Protein AF-A0A4R8Z5G5-F1 (afdb_monomer)

Solvent-accessible surface area (backbone atoms only — not comparable to full-atom values): 20862 Å² total; per-residue (Å²): 84,72,39,89,91,76,68,47,79,43,84,76,77,57,64,68,54,64,67,30,48,62,20,54,51,32,43,47,55,38,50,51,50,28,50,45,27,74,76,64,21,52,44,73,40,81,39,85,64,54,101,89,45,77,63,42,80,41,58,59,86,64,53,70,70,57,54,53,71,74,38,54,67,61,54,49,24,51,55,43,25,51,53,50,49,52,53,45,24,74,76,67,78,42,82,73,51,72,72,51,48,53,51,42,39,54,49,19,54,58,72,65,55,74,84,91,76,91,74,54,72,66,60,52,52,51,55,47,52,54,54,47,20,70,72,67,76,44,69,67,73,71,63,74,73,65,57,55,86,73,78,66,38,51,50,88,73,58,52,68,70,57,36,46,52,49,2,44,50,35,40,50,62,49,52,66,76,31,84,58,49,38,51,42,58,38,42,24,43,36,27,56,72,49,49,88,60,36,39,76,42,70,65,30,46,52,50,45,38,48,52,23,31,53,30,16,53,70,69,35,39,73,71,53,78,78,83,90,68,86,60,56,76,94,43,34,44,96,88,67,47,45,68,88,53,68,82,70,65,56,38,30,34,46,69,67,56,52,53,52,50,51,54,51,53,56,58,69,67,47,86,80,58,84,78,64,54,90,85,37,71,65,37,53,28,49,53,20,48,50,46,31,50,50,50,22,59,79,66,68,52,83,62,82,52,81,77,56,71,85,60,85,46,73,70,47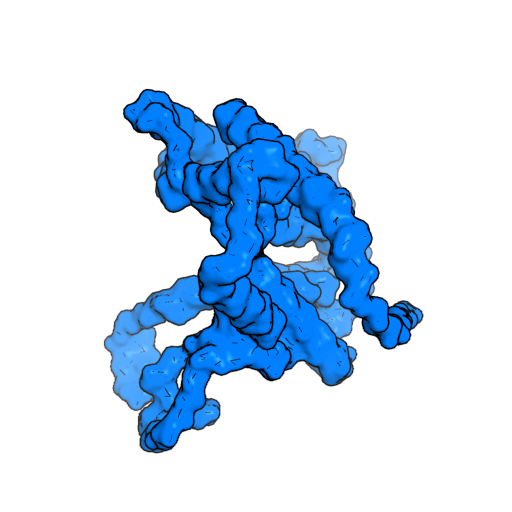,40,52,54,47,50,53,29,48,52,23,46,52,49,28,49,50,52,50,58,69,48,53,70,81,65,76,81,78,91,80,89,81,85,83,82,87,86,76,83,81,133

pLDDT: mean 85.13, std 15.67, range [28.42, 98.69]

Foldseek 3Di:
DQDPLPRDDDDDDCVVVVQQVLLVVLLVLLQVLQVCCVVQQWDWDWADPADPDDTDIDTPPCDVLLVVLVCVLVVQLVVQLVVLQVVCCVVPVDGDAPVVSVVSSVVSNVVSDDDDDDDDPVVVVVVSQVSNCVRVVHGPVVSSPNGDDDDADFLVNDDLVNLLVLLLVLLVVLQQWDQKDWLSSSSSSLSSVCSVHHYPHSVRSVNSSVSSSVSNVVQWAWPDDDDPDQDPPSQADPVRDGVVDPPRPIMTGHPVSVVVVVVVVVVVPCPVPPDDDVPDLVNLLVVLVVLLVVQCVSRVPPHPDSNHGDDDDPVNNVSSVSNVVSVVSNVVSVVVCVVVVPDDDDDDDDDDDDDDD

Mean predicted aligned error: 11.65 Å

Sequence (357 aa):
MQTVLDGKWRSLDGRPMHEAVVAFSELHESLFADELTRTLGVQWQTRERGRDRHPAWALTGVPEALVAEFSTRARHIDVETDRLIEEYVTSHGRRPTLVTIMKLRAQATLATRPAKQVHSLADLTAAWRERAARVLGHDVSTLAGLTSSPVILREEDLPHEAVDALGLSVMTAVSEKRATWRHWNLTAEAARQTMPYRFASASDREAVVGLIVDAAERASLRLTPPELAVSPLEFQREDGTSVFRPRHSIVFTSSELLAAEARLLERAALLTAPRVALGSAAATWHQNGCAVAAYRDRYAIIGAKPLGVVPESTAQKLDASRAHAALAEAQRLADGHAFDARGLTVIAGLPPAGIRI

Secondary structure (DSSP, 8-state):
-B-TTT--B----HHHHHHHHHHHHHHHHHHHHHHHHHHH-B-EEEE---TTSPPEEEETT--HHHHHHH-HHHHHHHHHHHHHHHHHHHHHSSPPPHHHHHHHHHHHHHHT-PPP----HHHHHHHHHHHHHHHHSS-GGGGGG-B--PPEE-GGGS-HHHHHHHHHHHHHHHHHH-SSB-HHHHHHHHHHHTTTSEESSHHHHHHHHHHHHHHHHHTSEE-SPPP-SPPPGGGB-TTS-BTTSPTT---EE-HHHHHHHHHHHHHHH-TTSPPPPTTSHHHHHHHHHHHHHHHHHHTT--SSSTT-SPP-SHHHHHHHHHHHHHHHHHHHHHHHHTTTT------------PPP-

Structure (mmCIF, N/CA/C/O backbone):
data_AF-A0A4R8Z5G5-F1
#
_entry.id   AF-A0A4R8Z5G5-F1
#
loop_
_atom_site.group_PDB
_atom_site.id
_atom_site.type_symbol
_atom_site.label_atom_id
_atom_site.label_alt_id
_atom_site.label_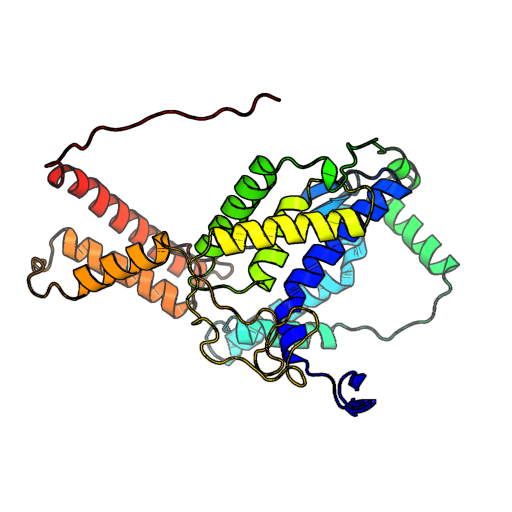comp_id
_atom_site.label_asym_id
_atom_site.label_entity_id
_atom_site.label_seq_id
_atom_site.pdbx_PDB_ins_code
_atom_site.Cartn_x
_atom_site.Cartn_y
_atom_site.Cartn_z
_atom_site.occupancy
_atom_site.B_iso_or_equiv
_atom_site.auth_seq_id
_atom_site.auth_comp_id
_atom_site.auth_asym_id
_atom_site.auth_atom_id
_atom_site.pdbx_PDB_model_num
ATOM 1 N N . MET A 1 1 ? -16.927 -20.235 -7.830 1.00 83.75 1 MET A N 1
ATOM 2 C CA . MET A 1 1 ? -16.192 -20.928 -6.750 1.00 83.75 1 MET A CA 1
ATOM 3 C C . MET A 1 1 ? -17.121 -21.946 -6.108 1.00 83.75 1 MET A C 1
ATOM 5 O O . MET A 1 1 ? -18.314 -21.660 -6.017 1.00 83.75 1 MET A O 1
ATOM 9 N N . GLN A 1 2 ? -16.612 -23.112 -5.711 1.00 89.94 2 GLN A N 1
ATOM 10 C CA . GLN A 1 2 ? -17.381 -24.107 -4.957 1.00 89.94 2 GLN A CA 1
ATOM 11 C C . GLN A 1 2 ? -17.385 -23.729 -3.467 1.00 89.94 2 GLN A C 1
ATOM 13 O O . GLN A 1 2 ? -16.337 -23.393 -2.920 1.00 89.94 2 GLN A O 1
ATOM 18 N N . THR A 1 3 ? -18.548 -23.716 -2.818 1.00 86.44 3 THR A N 1
ATOM 19 C CA . THR A 1 3 ? -18.686 -23.377 -1.392 1.00 86.44 3 THR A CA 1
ATOM 20 C C . THR A 1 3 ? -18.403 -24.586 -0.505 1.00 86.44 3 THR A C 1
ATOM 22 O O . THR A 1 3 ? -18.923 -25.667 -0.754 1.00 86.44 3 THR A O 1
ATOM 25 N N . VAL A 1 4 ? -17.623 -24.396 0.564 1.00 83.88 4 VAL A N 1
ATOM 26 C CA . VAL A 1 4 ? -17.269 -25.471 1.515 1.00 83.88 4 VAL A CA 1
ATOM 27 C C . VAL A 1 4 ? -18.490 -25.959 2.309 1.00 83.88 4 VAL A C 1
ATOM 29 O O . VAL A 1 4 ? -18.607 -27.148 2.567 1.00 83.88 4 VAL A O 1
ATOM 32 N N . LEU A 1 5 ? -19.432 -25.064 2.634 1.00 80.69 5 LEU A N 1
ATOM 33 C CA . LEU A 1 5 ? -20.587 -25.378 3.489 1.00 80.69 5 LEU A CA 1
ATOM 34 C C . LEU A 1 5 ? -21.586 -26.365 2.853 1.00 80.69 5 LEU A C 1
ATOM 36 O O . LEU A 1 5 ? -22.129 -27.219 3.541 1.00 80.69 5 LEU A O 1
ATOM 40 N N . ASP A 1 6 ? -21.865 -26.229 1.554 1.00 86.00 6 ASP A N 1
ATOM 41 C CA . ASP A 1 6 ? -22.897 -27.021 0.860 1.00 86.00 6 ASP A CA 1
ATOM 42 C C . ASP A 1 6 ? -22.450 -27.580 -0.502 1.00 86.00 6 ASP A C 1
ATOM 44 O O . ASP A 1 6 ? -23.267 -28.116 -1.251 1.00 86.00 6 ASP A O 1
ATOM 48 N N . GLY A 1 7 ? -21.171 -27.433 -0.861 1.00 91.38 7 GLY A N 1
ATOM 49 C CA . GLY A 1 7 ? -20.581 -27.982 -2.085 1.00 91.38 7 GLY A CA 1
ATOM 50 C C . GLY A 1 7 ? -21.075 -27.357 -3.394 1.00 91.38 7 GLY A C 1
ATOM 51 O O . GLY A 1 7 ? -20.732 -27.859 -4.468 1.00 91.38 7 GLY A O 1
ATOM 52 N N . LYS A 1 8 ? -21.879 -26.285 -3.350 1.00 93.44 8 LYS A N 1
ATOM 53 C CA . LYS A 1 8 ? -22.504 -25.690 -4.543 1.00 93.44 8 LYS A CA 1
ATOM 54 C C . LYS A 1 8 ? -21.605 -24.662 -5.225 1.00 93.44 8 LYS A C 1
ATOM 56 O O . LYS A 1 8 ? -20.827 -23.945 -4.602 1.00 93.44 8 LYS A O 1
ATOM 61 N N . TRP A 1 9 ? -21.758 -24.533 -6.537 1.00 96.06 9 TRP A N 1
ATOM 62 C CA . TRP A 1 9 ? -21.062 -23.512 -7.316 1.00 96.06 9 TRP A CA 1
ATOM 63 C C . TRP A 1 9 ? -21.809 -22.183 -7.262 1.00 96.06 9 TRP A C 1
ATOM 65 O O . TRP A 1 9 ? -22.997 -22.115 -7.572 1.00 96.06 9 TRP A O 1
ATOM 75 N N . ARG A 1 10 ? -21.105 -21.117 -6.875 1.00 93.62 10 ARG A N 1
ATOM 76 C CA . ARG A 1 10 ? -21.639 -19.749 -6.820 1.00 93.62 10 ARG A CA 1
ATOM 77 C C . ARG A 1 10 ? -20.644 -18.730 -7.371 1.00 93.62 10 ARG A C 1
ATOM 79 O O . ARG A 1 10 ? -19.441 -19.004 -7.483 1.00 93.62 10 ARG A O 1
ATOM 86 N N . SER A 1 11 ? -21.152 -17.543 -7.695 1.00 92.94 11 SER A N 1
ATOM 87 C CA . SER A 1 11 ? -20.328 -16.365 -7.981 1.00 92.94 11 SER A CA 1
ATOM 88 C C . SER A 1 11 ? -19.479 -16.000 -6.762 1.00 92.94 11 SER A C 1
ATOM 90 O O . SER A 1 11 ? -19.930 -16.133 -5.625 1.00 92.94 11 SER A O 1
ATOM 92 N N . LEU A 1 12 ? -18.245 -15.555 -6.999 1.00 90.50 12 LEU A N 1
ATOM 93 C CA . LEU A 1 12 ? -17.358 -15.068 -5.942 1.00 90.50 12 LEU A CA 1
ATOM 94 C C . LEU A 1 12 ? -17.855 -13.705 -5.435 1.00 90.50 12 LEU A C 1
ATOM 96 O O . LEU A 1 12 ? -18.144 -12.825 -6.246 1.00 90.50 12 LEU A O 1
ATOM 100 N N . ASP A 1 13 ? -17.914 -13.512 -4.115 1.00 87.50 13 ASP A N 1
ATOM 101 C CA . ASP A 1 13 ? -18.129 -12.178 -3.543 1.00 87.50 13 ASP A CA 1
ATOM 102 C C . ASP A 1 13 ? -16.848 -11.348 -3.705 1.00 87.50 13 ASP A C 1
ATOM 104 O O . ASP A 1 13 ? -15.832 -11.605 -3.060 1.00 87.50 13 ASP A O 1
ATOM 108 N N . GLY A 1 14 ? -16.888 -10.361 -4.602 1.00 90.31 14 GLY A N 1
ATOM 109 C CA . GLY A 1 14 ? -15.743 -9.503 -4.902 1.00 90.31 14 GLY A CA 1
ATOM 110 C C . GLY A 1 14 ? -15.473 -8.425 -3.851 1.00 90.31 14 GLY A C 1
ATOM 111 O O . GLY A 1 14 ? -14.377 -7.875 -3.828 1.00 90.31 14 GLY A O 1
ATOM 112 N N . ARG A 1 15 ? -16.428 -8.108 -2.965 1.00 90.06 15 ARG A N 1
ATOM 113 C CA . ARG A 1 15 ? -16.264 -7.042 -1.958 1.00 90.06 15 ARG A CA 1
ATOM 114 C C . ARG A 1 15 ? -15.076 -7.276 -1.016 1.00 90.06 15 ARG A C 1
ATOM 116 O O . ARG A 1 15 ? -14.234 -6.382 -0.952 1.00 90.06 15 ARG A O 1
ATOM 123 N N . PRO A 1 16 ? -14.932 -8.440 -0.347 1.00 89.00 16 PRO A N 1
ATOM 124 C CA . PRO A 1 16 ? -13.769 -8.687 0.507 1.00 89.00 16 PRO A CA 1
ATOM 125 C C . PRO A 1 16 ? -12.453 -8.662 -0.281 1.00 89.00 16 PRO A C 1
ATOM 127 O O . PRO A 1 16 ? -11.449 -8.177 0.231 1.00 89.00 16 PRO A O 1
ATOM 130 N N . MET A 1 17 ? -12.463 -9.104 -1.545 1.00 90.75 17 MET A N 1
ATOM 131 C CA . MET A 1 17 ? -11.283 -9.025 -2.410 1.00 90.75 17 MET A CA 1
ATOM 132 C C . MET A 1 17 ? -10.894 -7.573 -2.676 1.00 90.75 17 MET A C 1
ATOM 134 O O . MET A 1 17 ? -9.730 -7.222 -2.523 1.00 90.75 17 MET A O 1
ATOM 138 N N . HIS A 1 18 ? -11.861 -6.718 -3.021 1.00 89.31 18 HIS A N 1
ATOM 139 C CA . HIS A 1 18 ? -11.634 -5.292 -3.255 1.00 89.31 18 HIS A CA 1
ATOM 140 C C . HIS A 1 18 ? -11.124 -4.559 -2.010 1.00 89.31 18 HIS A C 1
ATOM 142 O O . HIS A 1 18 ? -10.234 -3.720 -2.134 1.00 89.31 18 HIS A O 1
ATOM 148 N N . GLU A 1 19 ? -11.641 -4.889 -0.824 1.00 90.62 19 GLU A N 1
ATOM 149 C CA . GLU A 1 19 ? -11.159 -4.324 0.444 1.00 90.62 19 GLU A CA 1
ATOM 150 C C . GLU A 1 19 ? -9.701 -4.724 0.749 1.00 90.62 19 GLU A C 1
ATOM 152 O O . GLU A 1 19 ? -8.961 -3.930 1.330 1.00 90.62 19 GLU A O 1
ATOM 157 N N . ALA A 1 20 ? -9.269 -5.912 0.307 1.00 95.00 20 ALA A N 1
ATOM 158 C CA . ALA A 1 20 ? -7.934 -6.459 0.552 1.00 95.00 20 ALA A CA 1
ATOM 159 C C . ALA A 1 20 ? -6.880 -6.118 -0.521 1.00 95.00 20 ALA A C 1
ATOM 161 O O . ALA A 1 20 ? -5.695 -6.347 -0.286 1.00 95.00 20 ALA A O 1
ATOM 162 N N . VAL A 1 21 ? -7.259 -5.557 -1.682 1.00 96.38 21 VAL A N 1
ATOM 163 C CA . VAL A 1 21 ? -6.344 -5.346 -2.834 1.00 96.38 21 VAL A CA 1
ATOM 164 C C . VAL A 1 21 ? -5.036 -4.660 -2.442 1.00 96.38 21 VAL A C 1
ATO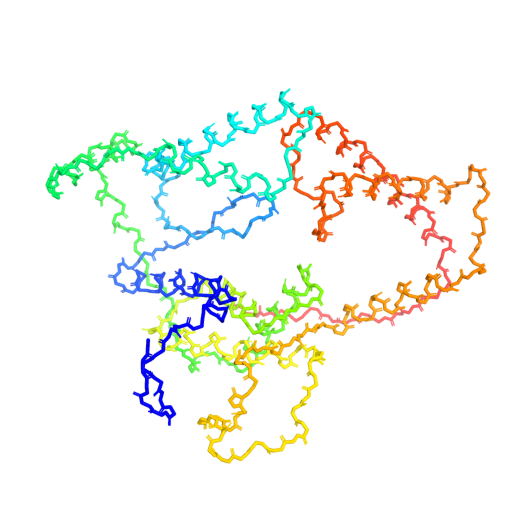M 166 O O . VAL A 1 21 ? -3.970 -5.069 -2.894 1.00 96.38 21 VAL A O 1
ATOM 169 N N . VAL A 1 22 ? -5.099 -3.622 -1.603 1.00 95.31 22 VAL A N 1
ATOM 170 C CA . VAL A 1 22 ? -3.893 -2.892 -1.187 1.00 95.31 22 VAL A CA 1
ATOM 171 C C . VAL A 1 22 ? -3.008 -3.769 -0.303 1.00 95.31 22 VAL A C 1
ATOM 173 O O . VAL A 1 22 ? -1.805 -3.798 -0.517 1.00 95.31 22 VAL A O 1
ATOM 176 N N . ALA A 1 23 ? -3.585 -4.511 0.643 1.00 96.69 23 ALA A N 1
ATOM 177 C CA . ALA A 1 23 ? -2.826 -5.422 1.497 1.00 96.69 23 ALA A CA 1
ATOM 178 C C . ALA A 1 23 ? -2.125 -6.507 0.677 1.00 96.69 23 ALA A C 1
ATOM 180 O O . ALA A 1 23 ? -0.932 -6.725 0.854 1.00 96.69 23 ALA A O 1
ATOM 181 N N . PHE A 1 24 ? -2.834 -7.122 -0.272 1.00 96.69 24 PHE A N 1
ATOM 182 C CA . PHE A 1 24 ? -2.239 -8.118 -1.161 1.00 96.69 24 PHE A CA 1
ATOM 183 C C . PHE A 1 24 ? -1.166 -7.531 -2.071 1.00 96.69 24 PHE A C 1
ATOM 185 O O . PHE A 1 24 ? -0.175 -8.202 -2.322 1.00 96.69 24 PHE A O 1
ATOM 192 N N . SER A 1 25 ? -1.321 -6.289 -2.534 1.00 95.88 25 SER A N 1
ATOM 193 C CA . SER A 1 25 ? -0.277 -5.619 -3.312 1.00 95.88 25 SER A CA 1
ATOM 194 C C . SER A 1 25 ? 0.996 -5.418 -2.489 1.00 95.88 25 SER A C 1
ATOM 196 O O . SER A 1 25 ? 2.076 -5.721 -2.977 1.00 95.88 25 SER A O 1
ATOM 198 N N . GLU A 1 26 ? 0.889 -4.938 -1.249 1.00 96.75 26 GLU A N 1
ATOM 199 C CA . GLU A 1 26 ? 2.062 -4.712 -0.388 1.00 96.75 26 GLU A CA 1
ATOM 200 C C . GLU A 1 26 ? 2.703 -6.029 0.074 1.00 96.75 26 GLU A C 1
ATOM 202 O O . GLU A 1 26 ? 3.928 -6.157 0.121 1.00 96.75 26 GLU A O 1
ATOM 207 N N . LEU A 1 27 ? 1.886 -7.046 0.367 1.00 95.94 27 LEU A N 1
ATOM 208 C CA . LEU A 1 27 ? 2.388 -8.379 0.689 1.00 95.94 27 LEU A CA 1
ATOM 209 C C . LEU A 1 27 ? 3.081 -9.015 -0.525 1.00 95.94 27 LEU A C 1
ATOM 211 O O . LEU A 1 27 ? 4.160 -9.574 -0.382 1.00 95.94 27 LEU A O 1
ATOM 215 N N . HIS A 1 28 ? 2.516 -8.872 -1.726 1.00 96.19 28 HIS A N 1
ATOM 216 C CA . HIS A 1 28 ? 3.151 -9.328 -2.962 1.00 96.19 28 HIS A CA 1
ATOM 217 C C . HIS A 1 28 ? 4.522 -8.675 -3.166 1.00 96.19 28 HIS A C 1
ATOM 219 O O . HIS A 1 28 ? 5.493 -9.386 -3.402 1.00 96.19 28 HIS A O 1
ATOM 225 N N . GLU A 1 29 ? 4.621 -7.345 -3.060 1.00 95.75 29 GLU A N 1
ATOM 226 C CA . GLU A 1 29 ? 5.897 -6.632 -3.225 1.00 95.75 29 GLU A CA 1
ATOM 227 C C . GLU A 1 29 ? 6.951 -7.103 -2.214 1.00 95.75 29 GLU A C 1
ATOM 229 O O . GLU A 1 29 ? 8.108 -7.322 -2.572 1.00 95.75 29 GLU A O 1
ATOM 234 N N . SER A 1 30 ? 6.550 -7.315 -0.959 1.00 96.12 30 SER A N 1
ATOM 235 C CA . SER A 1 30 ? 7.467 -7.753 0.095 1.00 96.12 30 SER A CA 1
ATOM 236 C C . SER A 1 30 ? 7.891 -9.221 -0.020 1.00 96.12 30 SER A C 1
ATOM 238 O O . SER A 1 30 ? 9.075 -9.521 0.134 1.00 96.12 30 SER A O 1
ATOM 240 N N . LEU A 1 31 ? 6.981 -10.122 -0.399 1.00 96.75 31 LEU A N 1
ATOM 241 C CA . LEU A 1 31 ? 7.309 -11.512 -0.736 1.00 96.75 31 LEU A CA 1
ATOM 242 C C . LEU A 1 31 ? 8.215 -11.602 -1.970 1.00 96.75 31 LEU A C 1
ATOM 244 O O . LEU A 1 31 ? 9.167 -12.379 -1.997 1.00 96.75 31 LEU A O 1
ATOM 248 N N . PHE A 1 32 ? 7.945 -10.786 -2.989 1.00 96.25 32 PHE A N 1
ATOM 249 C CA . PHE A 1 32 ? 8.773 -10.720 -4.188 1.00 96.25 32 PHE A CA 1
ATOM 250 C C . PHE A 1 32 ? 10.186 -10.225 -3.863 1.00 96.25 32 PHE A C 1
ATOM 252 O O . PHE A 1 32 ? 11.167 -10.752 -4.393 1.00 96.25 32 PHE A O 1
ATOM 259 N N . ALA A 1 33 ? 10.306 -9.253 -2.956 1.00 95.19 33 ALA A N 1
ATOM 260 C CA . ALA A 1 33 ? 11.599 -8.768 -2.503 1.00 95.19 33 ALA A CA 1
ATOM 261 C C . ALA A 1 33 ? 12.399 -9.817 -1.725 1.00 95.19 33 ALA A C 1
ATOM 263 O O . ALA A 1 33 ? 13.603 -9.938 -1.961 1.00 95.19 33 ALA A O 1
ATOM 264 N N . ASP A 1 34 ? 11.748 -10.596 -0.859 1.00 95.69 34 ASP A N 1
ATOM 265 C CA . ASP A 1 34 ? 12.383 -11.724 -0.170 1.00 95.69 34 ASP A CA 1
ATOM 266 C C . ASP A 1 34 ? 12.903 -12.761 -1.158 1.00 95.69 34 ASP A C 1
ATOM 268 O O . ASP A 1 34 ? 14.070 -13.148 -1.096 1.00 95.69 34 ASP A O 1
ATOM 272 N N . GLU A 1 35 ? 12.059 -13.164 -2.108 1.00 94.69 35 GLU A N 1
ATOM 273 C CA . GLU A 1 35 ? 12.393 -14.187 -3.093 1.00 94.69 35 GLU A CA 1
ATOM 274 C C . GLU A 1 35 ? 13.568 -13.766 -3.977 1.00 94.69 35 GLU A C 1
ATOM 276 O O . GLU A 1 35 ? 14.534 -14.515 -4.138 1.00 94.69 35 GLU A O 1
ATOM 281 N N . LEU A 1 36 ? 13.527 -12.546 -4.521 1.00 93.25 36 LEU A N 1
ATOM 282 C CA . LEU A 1 36 ? 14.620 -12.029 -5.340 1.00 93.25 36 LEU A CA 1
ATOM 283 C C . LEU A 1 36 ? 15.914 -11.903 -4.543 1.00 93.25 36 LEU A C 1
ATOM 285 O O . LEU A 1 36 ? 16.984 -12.229 -5.054 1.00 93.25 36 LEU A O 1
ATOM 289 N N . THR A 1 37 ? 15.842 -11.442 -3.298 1.00 92.81 37 THR A N 1
ATOM 290 C CA . THR A 1 37 ? 17.024 -11.338 -2.448 1.00 92.81 37 THR A CA 1
ATOM 291 C C . THR A 1 37 ? 17.592 -12.718 -2.107 1.00 92.81 37 THR A C 1
ATOM 293 O O . THR A 1 37 ? 18.802 -12.900 -2.204 1.00 92.81 37 THR A O 1
ATOM 296 N N . ARG A 1 38 ? 16.757 -13.713 -1.787 1.00 91.00 38 ARG A N 1
ATOM 297 C CA . ARG A 1 38 ? 17.203 -15.082 -1.483 1.00 91.00 38 ARG A CA 1
ATOM 298 C C . ARG A 1 38 ? 17.813 -15.778 -2.700 1.00 91.00 38 ARG A C 1
ATOM 300 O O . ARG A 1 38 ? 18.801 -16.494 -2.564 1.00 91.00 38 ARG A O 1
ATOM 307 N N . THR A 1 39 ? 17.222 -15.585 -3.876 1.00 90.62 39 THR A N 1
ATOM 308 C CA . THR A 1 39 ? 17.618 -16.295 -5.099 1.00 90.62 39 THR A CA 1
ATOM 309 C C . THR A 1 39 ? 18.764 -15.600 -5.840 1.00 90.62 39 THR A C 1
ATOM 311 O O . THR A 1 39 ? 19.605 -16.279 -6.425 1.00 90.62 39 THR A O 1
ATOM 314 N N . LEU A 1 40 ? 18.825 -14.264 -5.817 1.00 88.62 40 LEU A N 1
ATOM 315 C CA . LEU A 1 40 ? 19.775 -13.475 -6.615 1.00 88.62 40 LEU A CA 1
ATOM 316 C C . LEU A 1 40 ? 20.705 -12.577 -5.781 1.00 88.62 40 LEU A C 1
ATOM 318 O O . LEU A 1 40 ? 21.564 -11.912 -6.352 1.00 88.62 40 LEU A O 1
ATOM 322 N N . GLY A 1 41 ? 20.540 -12.506 -4.456 1.00 89.19 41 GLY A N 1
ATOM 323 C CA . GLY A 1 41 ? 21.374 -11.670 -3.583 1.00 89.19 41 GLY A CA 1
ATOM 324 C C . GLY A 1 41 ? 21.175 -10.163 -3.773 1.00 89.19 41 GLY A C 1
ATOM 325 O O . GLY A 1 41 ? 22.030 -9.379 -3.359 1.00 89.19 41 GLY A O 1
ATOM 326 N N . VAL A 1 42 ? 20.084 -9.742 -4.426 1.00 90.31 42 VAL A N 1
ATOM 327 C CA . VAL A 1 42 ? 19.867 -8.331 -4.773 1.00 90.31 42 VAL A CA 1
ATOM 328 C C . VAL A 1 42 ? 19.590 -7.464 -3.550 1.00 90.31 42 VAL A C 1
ATOM 330 O O . VAL A 1 42 ? 18.923 -7.873 -2.592 1.00 90.31 42 VAL A O 1
ATOM 333 N N . GLN A 1 43 ? 20.062 -6.223 -3.634 1.00 90.19 43 GLN A N 1
ATOM 334 C CA . GLN A 1 43 ? 19.822 -5.183 -2.645 1.00 90.19 43 GLN A CA 1
ATOM 335 C C . GLN A 1 43 ? 18.705 -4.239 -3.084 1.00 90.19 43 GLN A C 1
ATOM 337 O O . GLN A 1 43 ? 18.417 -4.087 -4.273 1.00 90.19 43 GLN A O 1
ATOM 342 N N . TRP A 1 44 ? 18.102 -3.578 -2.100 1.00 92.31 44 TRP A N 1
ATOM 343 C CA . TRP A 1 44 ? 16.971 -2.689 -2.298 1.00 92.31 44 TRP A CA 1
ATOM 344 C C . TRP A 1 44 ? 17.254 -1.316 -1.703 1.00 92.31 44 TRP A C 1
ATOM 346 O O . TRP A 1 44 ? 17.877 -1.195 -0.651 1.00 92.31 44 TRP A O 1
ATOM 356 N N . GLN A 1 45 ? 16.744 -0.287 -2.364 1.00 91.56 45 GLN A N 1
ATOM 357 C CA . GLN A 1 45 ? 16.797 1.093 -1.914 1.00 91.56 45 GLN A CA 1
ATOM 358 C C . GLN A 1 45 ? 15.413 1.726 -2.006 1.00 91.56 45 GLN A C 1
ATOM 360 O O . GLN A 1 45 ? 14.617 1.423 -2.903 1.00 91.56 45 GLN A O 1
ATOM 365 N N . THR A 1 46 ? 15.160 2.664 -1.106 1.00 92.50 46 THR A N 1
ATOM 366 C CA . THR A 1 46 ? 13.955 3.485 -1.128 1.00 92.50 46 THR A CA 1
ATOM 367 C C . THR A 1 46 ? 14.076 4.578 -2.190 1.00 92.50 46 THR A C 1
ATOM 369 O O . THR A 1 46 ? 15.120 5.218 -2.331 1.00 92.50 46 THR A O 1
ATOM 372 N N . ARG A 1 47 ? 12.999 4.813 -2.942 1.00 89.25 47 ARG A N 1
ATOM 373 C CA . ARG A 1 47 ? 12.853 5.921 -3.890 1.00 89.25 47 ARG A CA 1
ATOM 374 C C . ARG A 1 47 ? 11.643 6.764 -3.528 1.00 89.25 47 ARG A C 1
ATOM 376 O O . ARG A 1 47 ? 10.513 6.275 -3.475 1.00 89.25 47 ARG A O 1
ATOM 383 N N . GLU A 1 48 ? 11.890 8.051 -3.328 1.00 84.56 48 GLU A N 1
ATOM 384 C CA . GLU A 1 48 ? 10.843 9.037 -3.098 1.00 84.56 48 GLU A CA 1
ATOM 385 C C . GLU A 1 48 ? 9.926 9.147 -4.318 1.00 84.56 48 GLU A C 1
ATOM 387 O O . GLU A 1 48 ? 10.379 9.259 -5.457 1.00 84.56 48 GLU A O 1
ATOM 392 N N . ARG A 1 49 ? 8.611 9.138 -4.084 1.00 74.06 49 ARG A N 1
ATOM 393 C CA . ARG A 1 49 ? 7.592 9.260 -5.145 1.00 74.06 49 ARG A CA 1
ATOM 394 C C . ARG A 1 49 ? 6.809 10.567 -5.075 1.00 74.06 49 ARG A C 1
ATOM 396 O O . ARG A 1 49 ? 5.777 10.709 -5.733 1.00 74.06 49 ARG A O 1
ATOM 403 N N . GLY A 1 50 ? 7.299 11.512 -4.279 1.00 69.19 50 GLY A N 1
ATOM 404 C CA . GLY A 1 50 ? 6.642 12.779 -3.998 1.00 69.19 50 GLY A CA 1
ATOM 405 C C . GLY A 1 50 ? 5.838 12.761 -2.699 1.00 69.19 50 GLY A C 1
ATOM 406 O O . GLY A 1 50 ? 5.614 11.729 -2.075 1.00 69.19 50 GLY A O 1
ATOM 407 N N . ARG A 1 51 ? 5.390 13.955 -2.308 1.00 55.25 51 ARG A N 1
ATOM 408 C CA . ARG A 1 51 ? 5.000 14.316 -0.937 1.00 55.25 51 ARG A CA 1
ATOM 409 C C . ARG A 1 51 ? 3.815 13.524 -0.350 1.00 55.25 51 ARG A C 1
ATOM 411 O O . ARG A 1 51 ? 3.6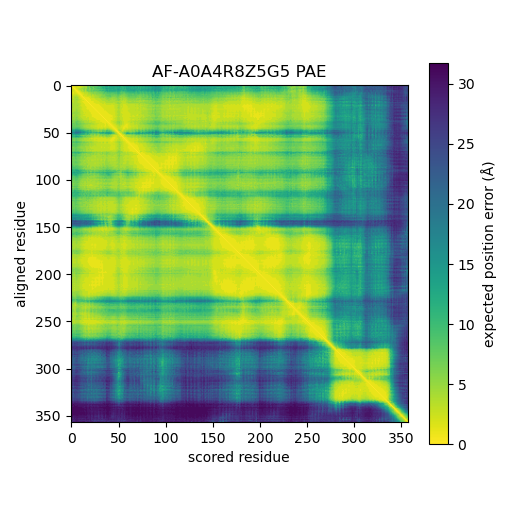43 13.556 0.863 1.00 55.25 51 ARG A O 1
ATOM 418 N N . ASP A 1 52 ? 3.018 12.821 -1.154 1.00 58.62 52 ASP A N 1
ATOM 419 C CA . ASP A 1 52 ? 1.787 12.124 -0.728 1.00 58.62 52 ASP A CA 1
ATOM 420 C C . ASP A 1 52 ? 1.692 10.686 -1.255 1.00 58.62 52 ASP A C 1
ATOM 422 O O . ASP A 1 52 ? 0.609 10.113 -1.383 1.00 58.62 52 ASP A O 1
ATOM 426 N N . ARG A 1 53 ? 2.839 10.096 -1.592 1.00 70.44 53 ARG A N 1
ATOM 427 C CA . ARG A 1 53 ? 2.933 8.695 -1.992 1.00 70.44 53 ARG A CA 1
ATOM 428 C C . ARG A 1 53 ? 3.848 7.974 -1.026 1.00 70.44 53 ARG A C 1
ATOM 430 O O . ARG A 1 53 ? 4.842 8.532 -0.575 1.00 70.44 53 ARG A O 1
ATOM 437 N N . HIS A 1 54 ? 3.511 6.723 -0.740 1.00 77.56 54 HIS A N 1
ATOM 438 C CA . HIS A 1 54 ? 4.458 5.848 -0.072 1.00 77.56 54 HIS A CA 1
ATOM 439 C C . HIS A 1 54 ? 5.721 5.734 -0.939 1.00 77.56 54 HIS A C 1
ATOM 441 O O . HIS A 1 54 ? 5.594 5.631 -2.172 1.00 77.56 54 HIS A O 1
ATOM 447 N N . PRO A 1 55 ? 6.916 5.788 -0.329 1.00 85.06 55 PRO A N 1
ATOM 448 C CA . PRO A 1 55 ? 8.148 5.541 -1.054 1.00 85.06 55 PRO A CA 1
ATOM 449 C C . PRO A 1 55 ? 8.089 4.190 -1.777 1.00 85.06 55 PRO A C 1
ATOM 451 O O . PRO A 1 55 ? 7.508 3.234 -1.265 1.00 85.06 55 PRO A O 1
ATOM 454 N N . ALA A 1 56 ? 8.654 4.117 -2.981 1.00 87.62 56 ALA A N 1
ATOM 455 C CA . ALA A 1 56 ? 8.819 2.841 -3.673 1.00 87.62 56 ALA A CA 1
ATOM 456 C C . ALA A 1 56 ? 10.111 2.166 -3.236 1.00 87.62 56 ALA A C 1
ATOM 458 O O . ALA A 1 56 ? 11.093 2.830 -2.917 1.00 87.62 56 ALA A O 1
ATOM 459 N N . TRP A 1 57 ? 10.122 0.845 -3.329 1.00 92.44 57 TRP A N 1
ATOM 460 C CA . TRP A 1 57 ? 11.331 0.049 -3.230 1.00 92.44 57 TRP A CA 1
ATOM 461 C C . TRP A 1 57 ? 11.805 -0.314 -4.629 1.00 92.44 57 TRP A C 1
ATOM 463 O O . TRP A 1 57 ? 11.012 -0.688 -5.490 1.00 92.44 57 TRP A O 1
ATOM 473 N N . ALA A 1 58 ? 13.100 -0.162 -4.871 1.00 92.62 58 ALA A N 1
ATOM 474 C CA . ALA A 1 58 ? 13.716 -0.479 -6.148 1.00 92.62 58 ALA A CA 1
ATOM 475 C C . ALA A 1 58 ? 15.053 -1.177 -5.928 1.00 92.62 58 ALA A C 1
ATOM 477 O O . ALA A 1 58 ? 15.698 -0.979 -4.899 1.00 92.62 58 ALA A O 1
ATOM 478 N N . LEU A 1 59 ? 15.488 -1.949 -6.920 1.00 92.00 59 LEU A N 1
ATOM 479 C CA . LEU A 1 59 ? 16.792 -2.595 -6.881 1.00 92.00 59 LEU A CA 1
ATOM 480 C C . LEU A 1 59 ? 17.912 -1.551 -6.836 1.00 92.00 59 LEU A C 1
ATOM 482 O O . LEU A 1 59 ? 17.931 -0.590 -7.620 1.00 92.00 59 LEU A O 1
ATOM 486 N N . THR A 1 60 ? 18.854 -1.758 -5.923 1.00 89.50 60 THR A N 1
ATOM 487 C CA . THR A 1 60 ? 20.099 -0.995 -5.872 1.00 89.50 60 THR A CA 1
ATOM 488 C C . THR A 1 60 ? 20.899 -1.264 -7.144 1.00 89.50 60 THR A C 1
ATOM 490 O O . THR A 1 60 ? 20.963 -2.391 -7.629 1.00 89.50 60 THR A O 1
ATOM 493 N N . GLY A 1 61 ? 21.490 -0.215 -7.717 1.00 87.00 61 GLY A N 1
ATOM 494 C CA . GLY A 1 61 ? 22.301 -0.318 -8.933 1.00 87.00 61 GLY A CA 1
ATOM 495 C C . GLY A 1 61 ? 21.537 -0.229 -10.252 1.00 87.00 61 GLY A C 1
ATOM 496 O O . GLY A 1 61 ? 22.171 -0.031 -11.279 1.00 87.00 61 GLY A O 1
ATOM 497 N N . VAL A 1 62 ? 20.201 -0.290 -10.254 1.00 90.88 62 VAL A N 1
ATOM 498 C CA . VAL A 1 62 ? 19.388 -0.046 -11.461 1.00 90.88 62 VAL A CA 1
ATOM 499 C C . VAL A 1 62 ? 19.108 1.458 -11.587 1.00 90.88 62 VAL A C 1
ATOM 501 O O . VAL A 1 62 ? 18.285 1.967 -10.828 1.00 90.88 62 VAL A O 1
ATOM 504 N N . PRO A 1 63 ? 19.724 2.218 -12.511 1.00 90.25 63 PRO A N 1
ATOM 505 C CA . PRO A 1 63 ? 19.564 3.674 -12.542 1.00 90.25 63 PRO A CA 1
ATOM 506 C C . PRO A 1 63 ? 18.148 4.109 -12.948 1.00 90.25 63 PRO A C 1
ATOM 508 O O . PRO A 1 63 ? 17.482 3.433 -13.731 1.00 90.25 63 PRO A O 1
ATOM 511 N N . GLU A 1 64 ? 17.696 5.278 -12.483 1.00 89.38 64 GLU A N 1
ATOM 512 C CA . GLU A 1 64 ? 16.371 5.823 -12.840 1.00 89.38 64 GLU A CA 1
ATOM 513 C C . GLU A 1 64 ? 16.227 6.052 -14.355 1.00 89.38 64 GLU A C 1
ATOM 515 O O . GLU A 1 64 ? 15.168 5.804 -14.922 1.00 89.38 64 GLU A O 1
ATOM 520 N N . ALA A 1 65 ? 17.314 6.433 -15.037 1.00 91.94 65 ALA A N 1
ATOM 521 C CA . ALA A 1 65 ? 17.334 6.567 -16.494 1.00 91.94 65 ALA A CA 1
ATOM 522 C C . ALA A 1 65 ? 16.985 5.250 -17.210 1.00 91.94 65 ALA A C 1
ATOM 524 O O . ALA A 1 65 ? 16.277 5.260 -18.217 1.00 91.94 65 ALA A O 1
ATOM 525 N N . LEU A 1 66 ? 17.425 4.110 -16.663 1.00 93.44 66 LEU A N 1
ATOM 526 C CA . LEU A 1 66 ? 17.094 2.796 -17.208 1.00 93.44 66 LEU A CA 1
ATOM 527 C C . LEU A 1 66 ? 15.615 2.467 -16.973 1.00 93.44 66 LEU A C 1
ATOM 529 O O . LEU A 1 66 ? 14.930 2.023 -17.888 1.00 93.44 66 LEU A O 1
ATOM 533 N N . VAL A 1 67 ? 15.088 2.755 -15.781 1.00 92.06 67 VAL A N 1
ATOM 534 C CA . VAL A 1 67 ? 13.651 2.598 -15.494 1.00 92.06 67 VAL A CA 1
ATOM 535 C C . VAL A 1 67 ? 12.807 3.450 -16.449 1.00 92.06 67 VAL A C 1
ATOM 537 O O . VAL A 1 67 ? 11.821 2.957 -17.001 1.00 92.06 67 VAL A O 1
ATOM 540 N N . ALA A 1 68 ? 13.212 4.696 -16.699 1.00 91.31 68 ALA A N 1
ATOM 541 C CA . ALA A 1 68 ? 12.525 5.605 -17.611 1.00 91.31 68 ALA A CA 1
ATOM 542 C C . ALA A 1 68 ? 12.504 5.084 -19.062 1.00 91.31 68 ALA A C 1
ATOM 544 O O . ALA A 1 68 ? 11.445 5.107 -19.694 1.00 91.31 68 ALA A O 1
ATOM 545 N N . GLU A 1 69 ? 13.622 4.545 -19.566 1.00 94.25 69 GLU A N 1
ATOM 546 C CA . GLU A 1 69 ? 13.714 3.939 -20.908 1.00 94.25 69 GLU A CA 1
ATOM 547 C C . GLU A 1 69 ? 12.723 2.777 -21.092 1.00 94.25 69 GLU A C 1
ATOM 549 O O . GLU A 1 69 ? 12.129 2.614 -22.160 1.00 94.25 69 GLU A O 1
ATOM 554 N N . PHE A 1 70 ? 12.502 1.974 -20.047 1.00 93.94 70 PHE A N 1
ATOM 555 C CA . PHE A 1 70 ? 11.590 0.826 -20.098 1.00 93.94 70 PHE A CA 1
ATOM 556 C C . PHE A 1 70 ? 10.146 1.150 -19.671 1.00 93.94 70 PHE A C 1
ATOM 558 O O . PHE A 1 70 ? 9.261 0.308 -19.824 1.00 93.94 70 PHE A O 1
ATOM 565 N N . SER A 1 71 ? 9.862 2.384 -19.244 1.00 90.88 71 SER A N 1
ATOM 566 C CA . SER A 1 71 ? 8.536 2.837 -18.785 1.00 90.88 71 SER A CA 1
ATOM 567 C C . SER A 1 71 ? 7.762 3.650 -19.837 1.00 90.88 71 SER A C 1
ATOM 569 O O . SER A 1 71 ? 6.960 4.528 -19.509 1.00 90.88 71 SER A O 1
ATOM 571 N N . THR A 1 72 ? 7.961 3.355 -21.126 1.00 88.94 72 THR A N 1
ATOM 572 C CA . THR A 1 72 ? 7.411 4.137 -22.256 1.00 88.94 72 THR A CA 1
ATOM 573 C C . THR A 1 72 ? 5.892 4.288 -22.223 1.00 88.94 72 THR A C 1
ATOM 575 O O . THR A 1 72 ? 5.369 5.381 -22.443 1.00 88.94 72 THR A O 1
ATOM 578 N N . ARG A 1 73 ? 5.164 3.212 -21.902 1.00 90.94 73 ARG A N 1
ATOM 579 C CA . ARG A 1 73 ? 3.699 3.246 -21.835 1.00 90.94 73 ARG A CA 1
ATOM 580 C C . ARG A 1 73 ? 3.192 4.134 -20.703 1.00 90.94 73 ARG A C 1
ATOM 582 O O . ARG A 1 73 ? 2.223 4.854 -20.913 1.00 90.94 73 ARG A O 1
ATOM 589 N N . ALA A 1 74 ? 3.825 4.091 -19.531 1.00 87.44 74 ALA A N 1
ATOM 590 C CA . ALA A 1 74 ? 3.435 4.943 -18.409 1.00 87.44 74 ALA A CA 1
ATOM 591 C C . ALA A 1 74 ? 3.543 6.423 -18.802 1.00 87.44 74 ALA A C 1
ATOM 593 O O . ALA A 1 74 ? 2.577 7.162 -18.645 1.00 87.44 74 ALA A O 1
ATOM 594 N N . ARG A 1 75 ? 4.649 6.803 -19.460 1.00 87.31 75 ARG A N 1
ATOM 595 C CA . ARG A 1 75 ? 4.841 8.155 -20.001 1.00 87.31 75 ARG A CA 1
ATOM 596 C C . ARG A 1 75 ? 3.759 8.549 -21.010 1.00 87.31 75 ARG A C 1
ATOM 598 O O . ARG A 1 75 ? 3.253 9.661 -20.943 1.00 87.31 75 ARG A O 1
ATOM 605 N N . HIS A 1 76 ? 3.386 7.663 -21.937 1.00 88.94 76 HIS A N 1
ATOM 606 C CA . HIS A 1 76 ? 2.305 7.954 -22.891 1.00 88.94 76 HIS A CA 1
ATOM 607 C C . HIS A 1 76 ? 0.951 8.140 -22.198 1.00 88.94 76 HIS A C 1
ATOM 609 O O . HIS A 1 76 ? 0.194 9.028 -22.575 1.00 88.94 76 HIS A O 1
ATOM 615 N N . ILE A 1 77 ? 0.657 7.329 -21.176 1.00 88.94 77 ILE A N 1
ATOM 616 C CA . ILE A 1 77 ? -0.563 7.469 -20.373 1.00 88.94 77 ILE A CA 1
ATOM 617 C C . ILE A 1 77 ? -0.576 8.810 -19.647 1.00 88.94 77 ILE A C 1
ATOM 619 O O . ILE A 1 77 ? -1.615 9.462 -19.637 1.00 88.94 77 ILE A O 1
ATOM 623 N N . ASP A 1 78 ? 0.543 9.217 -19.047 1.00 85.19 78 ASP A N 1
ATOM 624 C CA . ASP A 1 78 ? 0.638 10.488 -18.329 1.00 85.19 78 ASP A CA 1
ATOM 625 C C . ASP A 1 78 ? 0.411 11.672 -19.283 1.00 85.19 78 ASP A C 1
ATOM 627 O O . ASP A 1 78 ? -0.488 12.470 -19.041 1.00 85.19 78 ASP A O 1
ATOM 631 N N . VAL A 1 79 ? 1.098 11.698 -20.433 1.00 86.94 79 VAL A N 1
ATOM 632 C CA . VAL A 1 79 ? 0.918 12.740 -21.465 1.00 86.94 79 VAL A CA 1
ATOM 633 C C . VAL A 1 79 ? -0.531 12.818 -21.961 1.00 86.94 79 VAL A C 1
ATOM 635 O O . VAL A 1 79 ? -1.095 13.906 -22.061 1.00 86.94 79 VAL A O 1
ATOM 638 N N . GLU A 1 80 ? -1.161 11.678 -22.257 1.00 90.81 80 GLU A N 1
ATOM 639 C CA . GLU A 1 80 ? -2.555 11.669 -22.716 1.00 90.81 80 GLU A CA 1
ATOM 640 C C . GLU A 1 80 ? -3.535 12.047 -21.594 1.00 90.81 80 GLU A C 1
ATOM 642 O O . GLU A 1 80 ? -4.556 12.683 -21.847 1.00 90.81 80 GLU A O 1
ATOM 647 N N . THR A 1 81 ? -3.224 11.707 -20.340 1.00 84.56 81 THR A N 1
ATOM 648 C CA . THR A 1 81 ? -4.024 12.135 -19.184 1.00 84.56 81 THR A CA 1
ATOM 649 C C . THR A 1 81 ? -3.980 13.654 -19.032 1.00 84.56 81 THR A C 1
ATOM 651 O O . THR A 1 81 ? -5.030 14.264 -18.834 1.00 84.56 81 THR A O 1
ATOM 654 N N . ASP A 1 82 ? -2.803 14.267 -19.167 1.00 85.31 82 ASP A N 1
ATOM 655 C CA . ASP A 1 82 ? -2.639 15.720 -19.079 1.00 85.31 82 ASP A CA 1
ATOM 656 C C . ASP A 1 82 ? -3.413 16.431 -20.196 1.00 85.31 82 ASP A C 1
ATOM 658 O O . ASP A 1 82 ? -4.189 17.347 -19.916 1.00 85.31 82 ASP A O 1
ATOM 662 N N . ARG A 1 83 ? -3.329 15.925 -21.435 1.00 91.94 83 ARG A N 1
ATOM 663 C CA . ARG A 1 83 ? -4.119 16.431 -22.570 1.00 91.94 83 ARG A CA 1
ATOM 664 C C . ARG A 1 83 ? -5.627 16.382 -22.291 1.00 91.94 83 ARG A C 1
ATOM 666 O O . ARG A 1 83 ? -6.338 17.355 -22.540 1.00 91.94 83 ARG A O 1
ATOM 673 N N . LEU A 1 84 ? -6.126 15.266 -21.752 1.00 90.56 84 LEU A N 1
ATOM 674 C CA . LEU A 1 84 ? -7.542 15.103 -21.401 1.00 90.56 84 LEU A CA 1
ATOM 675 C C . LEU A 1 84 ? -7.979 16.032 -20.256 1.00 90.56 84 LEU A C 1
ATOM 677 O O . LEU A 1 84 ? -9.122 16.492 -20.230 1.00 90.56 84 LEU A O 1
ATOM 681 N N . ILE A 1 85 ? -7.090 16.320 -19.303 1.00 84.56 85 ILE A N 1
ATOM 682 C CA . ILE A 1 85 ? -7.353 17.286 -18.230 1.00 84.56 85 ILE A CA 1
ATOM 683 C C . ILE A 1 85 ? -7.432 18.706 -18.798 1.00 84.56 85 ILE A C 1
ATOM 685 O O . ILE A 1 85 ? -8.348 19.444 -18.432 1.00 84.56 85 ILE A O 1
ATOM 689 N N . GLU A 1 86 ? -6.519 19.091 -19.689 1.00 85.81 86 GLU A N 1
ATOM 690 C CA . GLU A 1 86 ? -6.541 20.398 -20.359 1.00 85.81 86 GLU A CA 1
ATOM 691 C C . GLU A 1 86 ? -7.822 20.590 -21.181 1.00 85.81 86 GLU A C 1
ATOM 693 O O . GLU A 1 86 ? -8.489 21.620 -21.069 1.00 85.81 86 GLU A O 1
ATOM 698 N N . GLU A 1 87 ? -8.232 19.569 -21.933 1.00 90.88 87 GLU A N 1
ATOM 699 C CA . GLU A 1 87 ? -9.487 19.563 -22.691 1.00 90.88 87 GLU A CA 1
ATOM 700 C C . GLU A 1 87 ? -10.714 19.712 -21.773 1.00 90.88 87 GLU A C 1
ATOM 702 O O . GLU A 1 87 ? -11.632 20.496 -22.050 1.00 90.88 87 GLU A O 1
ATOM 707 N N . TYR A 1 88 ? -10.717 19.020 -20.630 1.00 90.88 88 TYR A N 1
ATOM 708 C CA . TYR A 1 88 ? -11.766 19.161 -19.622 1.00 90.88 88 TYR A CA 1
ATOM 709 C C . TYR A 1 88 ? -11.825 20.589 -19.058 1.00 90.88 88 TYR A C 1
ATOM 711 O O . TYR A 1 88 ? -12.911 21.150 -18.904 1.00 90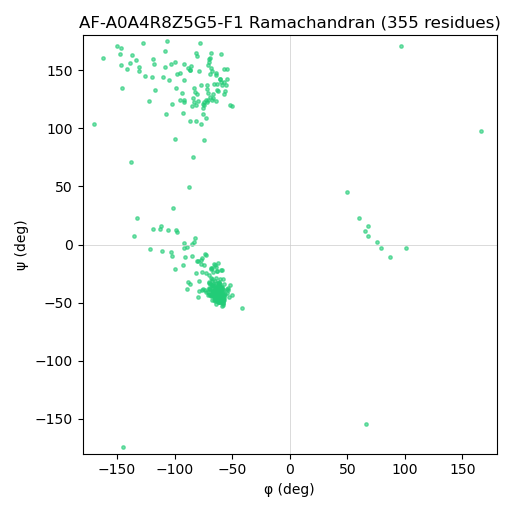.88 88 TYR A O 1
ATOM 719 N N . VAL A 1 89 ? -10.673 21.196 -18.759 1.00 89.38 89 VAL A N 1
ATOM 720 C CA . VAL A 1 89 ? -10.600 22.567 -18.230 1.00 89.38 89 VAL A CA 1
ATOM 721 C C . VAL A 1 89 ? -11.132 23.572 -19.247 1.00 89.38 89 VAL A C 1
ATOM 723 O O . VAL A 1 89 ? -11.949 24.414 -18.875 1.00 89.38 89 VAL A O 1
ATOM 726 N N . THR A 1 90 ? -10.733 23.463 -20.515 1.00 90.00 90 THR A N 1
ATOM 727 C CA . THR A 1 90 ? -11.210 24.346 -21.591 1.00 90.00 90 THR A CA 1
ATOM 728 C C . THR A 1 90 ? -12.724 24.246 -21.784 1.00 90.00 90 THR A C 1
ATOM 730 O O . THR A 1 90 ? -13.392 25.263 -21.947 1.00 90.00 90 THR A O 1
ATOM 733 N N . SER A 1 91 ? -13.285 23.036 -21.721 1.00 91.75 91 SER A N 1
ATOM 734 C CA . SER A 1 91 ? -14.721 22.807 -21.941 1.00 91.75 91 SER A CA 1
ATOM 735 C C . SER A 1 91 ? -15.608 23.148 -20.737 1.00 91.75 91 SER A C 1
ATOM 737 O O . SER A 1 91 ? -16.747 23.568 -20.923 1.00 91.75 91 SER A O 1
ATOM 739 N N . HIS A 1 92 ? -15.115 22.984 -19.504 1.00 88.44 92 HIS A N 1
ATOM 740 C CA . HIS A 1 92 ? -15.925 23.138 -18.284 1.00 88.44 92 HIS A CA 1
ATOM 741 C C . HIS A 1 92 ? -15.555 24.362 -17.433 1.00 88.44 92 HIS A C 1
ATOM 743 O O . HIS A 1 92 ? -16.205 24.613 -16.416 1.00 88.44 92 HIS A O 1
ATOM 749 N N . GLY A 1 93 ? -14.493 25.095 -17.785 1.00 83.00 93 GLY A N 1
ATOM 750 C CA . GLY A 1 93 ? -14.020 26.276 -17.053 1.00 83.00 93 GLY A CA 1
ATOM 751 C C . GLY A 1 93 ? -13.500 25.986 -15.638 1.00 83.00 93 GLY A C 1
ATOM 752 O O . GLY A 1 93 ? -13.309 26.908 -14.846 1.00 83.00 93 GLY A O 1
ATOM 753 N N . ARG A 1 94 ? -13.291 24.711 -15.280 1.00 80.69 94 ARG A N 1
ATOM 754 C CA . ARG A 1 94 ? -12.825 24.282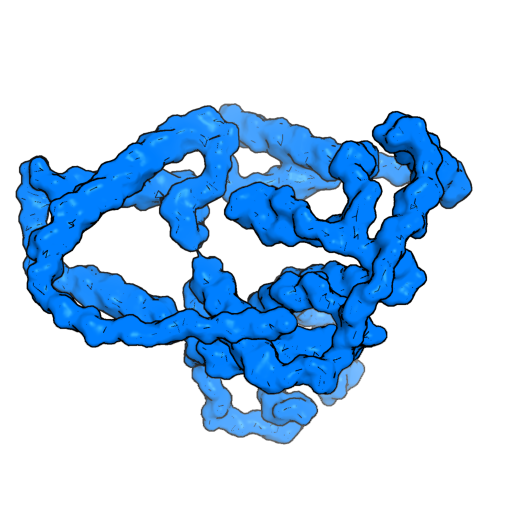 -13.952 1.00 80.69 94 ARG A CA 1
ATOM 755 C C . ARG A 1 94 ? -11.949 23.038 -14.032 1.00 80.69 94 ARG A C 1
ATOM 757 O O . ARG A 1 94 ? -12.115 22.212 -14.926 1.00 80.69 94 ARG A O 1
ATOM 764 N N . ARG A 1 95 ? -11.065 22.860 -13.045 1.00 78.00 95 ARG A N 1
ATOM 765 C CA . ARG A 1 95 ? -10.253 21.640 -12.912 1.00 78.00 95 ARG A CA 1
ATOM 766 C C . ARG A 1 95 ? -11.153 20.427 -12.608 1.00 78.00 95 ARG A C 1
ATOM 768 O O . ARG A 1 95 ? -12.076 20.563 -11.797 1.00 78.00 95 ARG A O 1
ATOM 775 N N . PRO A 1 96 ? -10.914 19.253 -13.223 1.00 79.69 96 PRO A N 1
ATOM 776 C CA . PRO A 1 96 ? -11.634 18.041 -12.860 1.00 79.69 96 PRO A CA 1
ATOM 777 C C . PRO A 1 96 ? -11.328 17.620 -11.415 1.00 79.69 96 PRO A C 1
ATOM 779 O O . PRO A 1 96 ? -10.225 17.828 -10.910 1.00 79.69 96 PRO A O 1
ATOM 782 N N . THR A 1 97 ? -12.316 17.019 -10.747 1.00 82.69 97 THR A N 1
ATOM 783 C CA . THR A 1 97 ? -12.140 16.437 -9.406 1.00 82.69 97 THR A CA 1
ATOM 784 C C . THR A 1 97 ? -11.224 15.213 -9.472 1.00 82.69 97 THR A C 1
ATOM 786 O O . THR A 1 97 ? -11.025 14.646 -10.547 1.00 82.69 97 THR A O 1
ATOM 789 N N . LEU A 1 98 ? -10.709 14.744 -8.330 1.00 77.44 98 LEU A N 1
ATOM 790 C CA . LEU A 1 98 ? -9.848 13.554 -8.285 1.00 77.44 98 LEU A CA 1
ATOM 791 C C . LEU A 1 98 ? -10.510 12.326 -8.936 1.00 77.44 98 LEU A C 1
ATOM 793 O O . LEU A 1 98 ? -9.877 11.616 -9.712 1.00 77.44 98 LEU A O 1
ATOM 797 N N . VAL A 1 99 ? -11.805 12.119 -8.682 1.00 82.81 99 VAL A N 1
ATOM 798 C CA . VAL A 1 99 ? -12.585 11.027 -9.289 1.00 82.81 99 VAL A CA 1
ATOM 799 C C . VAL A 1 99 ? -12.631 11.165 -10.811 1.00 82.81 99 VAL A C 1
ATOM 801 O O . VAL A 1 99 ? -12.468 10.180 -11.530 1.00 82.81 99 VAL A O 1
ATOM 804 N N . THR A 1 100 ? -12.825 12.382 -11.319 1.00 85.25 100 THR A N 1
ATOM 805 C CA . THR A 1 100 ? -12.812 12.634 -12.762 1.00 85.25 100 THR A CA 1
ATOM 806 C C . THR A 1 100 ? -11.417 12.428 -13.347 1.00 85.25 100 THR A C 1
ATOM 808 O O . THR A 1 100 ? -11.301 11.765 -14.370 1.00 85.25 100 THR A O 1
ATOM 811 N N . ILE A 1 101 ? -10.354 12.885 -12.679 1.00 83.81 101 ILE A N 1
ATOM 812 C CA . ILE A 1 101 ? -8.963 12.642 -13.099 1.00 83.81 101 ILE A CA 1
ATOM 813 C C . ILE A 1 101 ? -8.682 11.137 -13.215 1.00 83.81 101 ILE A C 1
ATOM 815 O O . ILE A 1 101 ? -8.104 10.698 -14.207 1.00 83.81 101 ILE A O 1
ATOM 819 N N . MET A 1 102 ? -9.140 10.319 -12.261 1.00 81.94 102 MET A N 1
ATOM 820 C CA . MET A 1 102 ? -8.989 8.858 -12.339 1.00 81.94 102 MET A CA 1
ATOM 821 C C . MET A 1 102 ? -9.708 8.262 -13.558 1.00 81.94 102 MET A C 1
ATOM 823 O O . MET A 1 102 ? -9.164 7.370 -14.210 1.00 81.94 102 MET A O 1
ATOM 827 N N . LYS A 1 103 ? -10.898 8.770 -13.909 1.00 91.50 103 LYS A N 1
ATOM 828 C CA . LYS A 1 103 ? -11.625 8.354 -15.122 1.00 91.50 103 LYS A CA 1
ATOM 829 C C . LYS A 1 103 ? -10.889 8.760 -16.401 1.00 91.50 103 LYS A C 1
ATOM 831 O O . LYS A 1 103 ? -10.751 7.930 -17.296 1.00 91.50 103 LYS A O 1
ATOM 836 N N . LEU A 1 104 ? -10.371 9.988 -16.467 1.00 89.75 104 LEU A N 1
ATOM 837 C CA . LEU A 1 104 ? -9.572 10.463 -17.603 1.00 89.75 104 LEU A CA 1
ATOM 838 C C . LEU A 1 104 ? -8.290 9.632 -17.761 1.00 89.75 104 LEU A C 1
ATOM 840 O O . LEU A 1 104 ? -7.958 9.215 -18.865 1.00 89.75 104 LEU A O 1
ATOM 844 N N . ARG A 1 105 ? -7.625 9.275 -16.656 1.00 90.88 105 ARG A N 1
ATOM 845 C CA . ARG A 1 105 ? -6.462 8.374 -16.681 1.00 90.88 105 ARG A CA 1
ATOM 846 C C . ARG A 1 105 ? -6.820 6.966 -17.168 1.00 90.88 105 ARG A C 1
ATOM 848 O O . ARG A 1 105 ? -6.047 6.351 -17.907 1.00 90.88 105 ARG A O 1
ATOM 855 N N . ALA A 1 106 ? -7.984 6.437 -16.787 1.00 93.81 106 ALA A N 1
ATOM 856 C CA . ALA A 1 106 ? -8.474 5.154 -17.294 1.00 93.81 106 ALA A CA 1
ATOM 857 C C . ALA A 1 106 ? -8.745 5.211 -18.810 1.00 93.81 106 ALA A C 1
ATOM 859 O O . ALA A 1 106 ? -8.351 4.300 -19.539 1.00 93.81 106 ALA A O 1
ATOM 860 N N . GLN A 1 107 ? -9.331 6.309 -19.295 1.00 96.31 107 GLN A N 1
ATOM 861 C CA . GLN A 1 107 ? -9.506 6.570 -20.724 1.00 96.31 107 GLN A CA 1
ATOM 862 C C . GLN A 1 107 ? -8.155 6.633 -21.454 1.00 96.31 107 GLN A C 1
ATOM 864 O O . GLN A 1 107 ? -7.963 5.904 -22.427 1.00 96.31 107 GLN A O 1
ATOM 869 N N . ALA A 1 108 ? -7.190 7.407 -20.947 1.00 93.25 108 ALA A N 1
ATOM 870 C CA . ALA A 1 108 ? -5.834 7.487 -21.496 1.00 93.25 108 ALA A CA 1
ATOM 871 C C . ALA A 1 108 ? -5.145 6.112 -21.554 1.00 93.25 108 ALA A C 1
ATOM 873 O O . ALA A 1 108 ? -4.485 5.768 -22.535 1.00 93.25 108 ALA A O 1
ATOM 874 N N . THR A 1 109 ? -5.342 5.275 -20.531 1.00 93.81 109 THR A N 1
ATOM 875 C CA . THR A 1 109 ? -4.790 3.909 -20.463 1.00 93.81 109 THR A CA 1
ATOM 876 C C . THR A 1 109 ? -5.277 3.012 -21.602 1.00 93.81 109 THR A C 1
ATOM 878 O O . THR A 1 109 ? -4.510 2.173 -22.097 1.00 93.81 109 THR A O 1
ATOM 881 N N . LEU A 1 110 ? -6.538 3.175 -22.010 1.00 95.50 110 LEU A N 1
ATOM 882 C CA . LEU A 1 110 ? -7.131 2.450 -23.132 1.00 95.50 110 LEU A CA 1
ATOM 883 C C . LEU A 1 110 ? -6.716 3.058 -24.475 1.00 95.50 110 LEU A C 1
ATOM 885 O O . LEU A 1 110 ? -6.302 2.313 -25.359 1.00 95.50 110 LEU A O 1
ATOM 889 N N . ALA A 1 111 ? -6.762 4.387 -24.602 1.00 94.56 111 ALA A N 1
ATOM 890 C CA . ALA A 1 111 ? -6.448 5.104 -25.838 1.00 94.56 111 ALA A CA 1
ATOM 891 C C . ALA A 1 111 ? -4.984 4.933 -26.279 1.00 94.56 111 ALA A C 1
ATOM 893 O O . ALA A 1 111 ? -4.699 4.782 -27.462 1.00 94.56 111 ALA A O 1
ATOM 894 N N . THR A 1 112 ? -4.050 4.890 -25.326 1.00 93.69 112 THR A N 1
ATOM 895 C CA . THR A 1 112 ? -2.606 4.748 -25.598 1.00 93.69 112 THR A CA 1
ATOM 896 C C . THR A 1 112 ? -2.159 3.301 -25.812 1.00 93.69 112 THR A C 1
ATOM 898 O O . THR A 1 112 ? -0.963 3.040 -25.956 1.00 93.69 112 THR A O 1
ATOM 901 N N . ARG A 1 113 ? -3.079 2.325 -25.791 1.00 93.06 113 ARG A N 1
ATOM 902 C CA . ARG A 1 113 ? -2.741 0.902 -25.910 1.00 93.06 113 ARG A CA 1
ATOM 903 C C . ARG A 1 113 ? -2.399 0.556 -27.368 1.00 93.06 113 ARG A C 1
ATOM 905 O O . ARG A 1 113 ? -3.311 0.521 -28.191 1.00 93.06 113 ARG A O 1
ATOM 912 N N . PRO A 1 114 ? -1.136 0.220 -27.698 1.00 90.69 114 PRO A N 1
ATOM 913 C CA . PRO A 1 114 ? -0.792 -0.192 -29.053 1.00 90.69 114 PRO A CA 1
ATOM 914 C C . PRO A 1 114 ? -1.375 -1.573 -29.378 1.00 90.69 114 PRO A C 1
ATOM 916 O O . PRO A 1 114 ? -1.629 -2.392 -28.483 1.00 90.69 114 PRO A O 1
ATOM 919 N N . ALA A 1 115 ? -1.537 -1.849 -30.674 1.00 92.38 115 ALA A N 1
ATOM 920 C CA . ALA A 1 115 ? -1.839 -3.189 -31.157 1.00 92.38 115 ALA A CA 1
ATOM 921 C C . ALA A 1 115 ? -0.722 -4.165 -30.750 1.00 92.38 115 ALA A C 1
ATOM 923 O O . ALA A 1 115 ? 0.463 -3.826 -30.783 1.00 92.38 115 ALA A O 1
ATOM 924 N N . LYS A 1 116 ? -1.096 -5.386 -30.352 1.00 91.94 116 LYS A N 1
ATOM 925 C CA . LYS A 1 116 ? -0.119 -6.419 -29.994 1.00 91.94 116 LYS A CA 1
ATOM 926 C C . LYS A 1 116 ? 0.581 -6.909 -31.259 1.00 91.94 116 LYS A C 1
ATOM 928 O O . LYS A 1 116 ? -0.081 -7.383 -32.176 1.00 91.94 116 LYS A O 1
ATOM 933 N N . GLN A 1 117 ? 1.904 -6.829 -31.270 1.00 92.69 117 GLN A N 1
ATOM 934 C CA . GLN A 1 117 ? 2.750 -7.449 -32.285 1.00 92.69 117 GLN A CA 1
ATOM 935 C C . GLN A 1 117 ? 3.413 -8.688 -31.684 1.00 92.69 117 GLN A C 1
ATOM 937 O O . GLN A 1 117 ? 3.779 -8.681 -30.506 1.00 92.69 117 GLN A O 1
ATOM 942 N N . VAL A 1 118 ? 3.534 -9.751 -32.475 1.00 94.12 118 VAL A N 1
ATOM 943 C CA . VAL A 1 118 ? 4.177 -10.999 -32.052 1.00 94.12 118 VAL A CA 1
ATOM 944 C C . VAL A 1 118 ? 5.652 -10.925 -32.427 1.00 94.12 118 VAL A C 1
ATOM 946 O O . VAL A 1 118 ? 5.976 -10.716 -33.590 1.00 94.12 118 VAL A O 1
ATOM 949 N N . HIS A 1 119 ? 6.522 -11.104 -31.438 1.00 94.19 119 HIS A N 1
ATOM 950 C CA . HIS A 1 119 ? 7.977 -11.147 -31.584 1.00 94.19 119 HIS A CA 1
ATOM 951 C C . HIS A 1 119 ? 8.504 -12.374 -30.843 1.00 94.19 119 HIS A C 1
ATOM 953 O O . HIS A 1 119 ? 7.875 -12.822 -29.878 1.00 94.19 119 HIS A O 1
ATOM 959 N N . SER A 1 120 ? 9.641 -12.925 -31.269 1.00 96.56 120 SER A N 1
ATOM 960 C CA . SER A 1 120 ? 10.276 -14.006 -30.516 1.00 96.56 120 SER A CA 1
ATOM 961 C C . SER A 1 120 ? 10.879 -13.473 -29.207 1.00 96.56 120 SER A C 1
ATOM 963 O O . SER A 1 120 ? 11.238 -12.298 -29.098 1.00 96.56 120 SER A O 1
ATOM 965 N N . LEU A 1 121 ? 11.021 -14.337 -28.196 1.00 96.69 121 LEU A N 1
ATOM 966 C CA . LEU A 1 121 ? 11.690 -13.957 -26.944 1.00 96.69 121 LEU A CA 1
ATOM 967 C C . LEU A 1 121 ? 13.161 -13.565 -27.179 1.00 96.69 121 LEU A C 1
ATOM 969 O O . LEU A 1 121 ? 13.676 -12.686 -26.487 1.00 96.69 121 LEU A O 1
ATOM 973 N N . ALA A 1 122 ? 13.820 -14.190 -28.159 1.00 96.94 122 ALA A N 1
ATOM 974 C CA . ALA A 1 122 ? 15.203 -13.897 -28.517 1.00 96.94 122 ALA A CA 1
ATOM 975 C C . ALA A 1 122 ? 15.346 -12.471 -29.069 1.00 96.94 122 ALA A C 1
ATOM 977 O O . ALA A 1 122 ? 16.169 -11.708 -28.560 1.00 96.94 122 ALA A O 1
ATOM 978 N N . ASP A 1 123 ? 14.489 -12.085 -30.021 1.00 96.56 123 ASP A N 1
ATOM 979 C CA . ASP A 1 123 ? 14.502 -10.743 -30.618 1.00 96.56 123 ASP A CA 1
ATOM 980 C C . ASP A 1 123 ? 14.193 -9.667 -29.573 1.00 96.56 123 ASP A C 1
ATOM 982 O O . ASP A 1 123 ? 14.878 -8.646 -29.495 1.00 96.56 123 ASP A O 1
ATOM 986 N N . LEU A 1 124 ? 13.199 -9.918 -28.709 1.00 96.00 124 LEU A N 1
ATOM 987 C CA . LEU A 1 124 ? 12.852 -9.006 -27.617 1.00 96.00 124 LEU A CA 1
ATOM 988 C C . LEU A 1 124 ? 14.024 -8.815 -26.652 1.00 96.00 124 LEU A C 1
ATOM 990 O O . LEU A 1 124 ? 14.369 -7.681 -26.325 1.00 96.00 124 LEU A O 1
ATOM 994 N N . THR A 1 125 ? 14.664 -9.902 -26.224 1.00 95.19 125 THR A N 1
ATOM 995 C CA . THR A 1 125 ? 15.776 -9.838 -25.265 1.00 95.19 125 THR A CA 1
ATOM 996 C C . THR A 1 125 ? 17.003 -9.153 -25.871 1.00 95.19 125 THR A C 1
ATOM 998 O O . THR A 1 125 ? 17.646 -8.351 -25.192 1.00 95.19 125 THR A O 1
ATOM 1001 N N . ALA A 1 126 ? 17.307 -9.404 -27.150 1.00 94.50 126 ALA A N 1
ATOM 1002 C CA . ALA A 1 126 ? 18.380 -8.717 -27.868 1.00 94.50 126 ALA A CA 1
ATOM 1003 C C . ALA A 1 126 ? 18.120 -7.204 -27.945 1.00 94.50 126 ALA A C 1
ATOM 1005 O O . ALA A 1 126 ? 18.968 -6.411 -27.530 1.00 94.50 126 ALA A O 1
ATOM 1006 N N . ALA A 1 127 ? 16.910 -6.805 -28.353 1.00 94.81 127 ALA A N 1
ATOM 1007 C CA . ALA A 1 127 ? 16.508 -5.402 -28.408 1.00 94.81 127 ALA A CA 1
ATOM 1008 C C . ALA A 1 127 ? 16.507 -4.732 -27.022 1.00 94.81 127 ALA A C 1
ATOM 1010 O O . ALA A 1 127 ? 16.770 -3.536 -26.888 1.00 94.81 127 ALA A O 1
ATOM 1011 N N . TRP A 1 128 ? 16.193 -5.469 -25.954 1.00 95.56 128 TRP A N 1
ATOM 1012 C CA . TRP A 1 128 ? 16.262 -4.943 -24.590 1.00 95.56 128 TRP A CA 1
ATOM 1013 C C . TRP A 1 128 ? 17.705 -4.732 -24.137 1.00 95.56 128 TRP A C 1
ATOM 1015 O O . TRP A 1 128 ? 18.000 -3.675 -23.582 1.00 95.56 128 TRP A O 1
ATOM 1025 N N . ARG A 1 129 ? 18.609 -5.680 -24.418 1.00 93.38 129 ARG A N 1
ATOM 1026 C CA . ARG A 1 129 ? 20.038 -5.543 -24.099 1.00 93.38 129 ARG A CA 1
ATOM 1027 C C . ARG A 1 129 ? 20.659 -4.352 -24.824 1.00 93.38 129 ARG A C 1
ATOM 1029 O O . ARG A 1 129 ? 21.346 -3.563 -24.187 1.00 93.38 129 ARG A O 1
ATOM 1036 N N . GLU A 1 130 ? 20.368 -4.182 -26.112 1.00 93.94 130 GLU A N 1
ATOM 1037 C CA . GLU A 1 130 ? 20.868 -3.048 -26.898 1.00 93.94 130 GLU A CA 1
ATOM 1038 C C . GLU A 1 130 ? 20.395 -1.704 -26.322 1.00 93.94 130 GLU A C 1
ATOM 1040 O O . GLU A 1 130 ? 21.199 -0.798 -26.088 1.00 93.94 130 GLU A O 1
ATOM 1045 N N . ARG A 1 131 ? 19.095 -1.577 -26.018 1.00 95.19 131 ARG A N 1
ATOM 1046 C CA . ARG A 1 131 ? 18.553 -0.352 -25.408 1.00 95.19 131 ARG A CA 1
ATOM 1047 C C . ARG A 1 131 ? 19.152 -0.079 -24.032 1.00 95.19 131 ARG A C 1
ATOM 1049 O O . ARG A 1 131 ? 19.498 1.066 -23.756 1.00 95.19 131 ARG A O 1
ATOM 1056 N N . ALA A 1 132 ? 19.306 -1.106 -23.198 1.00 94.44 132 ALA A N 1
ATOM 1057 C CA . ALA A 1 132 ? 19.934 -0.966 -21.889 1.00 94.44 132 ALA A CA 1
ATOM 1058 C C . ALA A 1 132 ? 21.397 -0.513 -22.013 1.00 94.44 132 ALA A C 1
ATOM 1060 O O . ALA A 1 132 ? 21.785 0.447 -21.353 1.00 94.44 132 ALA A O 1
ATOM 1061 N N . ALA A 1 133 ? 22.177 -1.133 -22.904 1.00 93.31 133 ALA A N 1
ATOM 1062 C CA . ALA A 1 133 ? 23.575 -0.773 -23.131 1.00 93.31 133 ALA A CA 1
ATOM 1063 C C . ALA A 1 133 ? 23.731 0.674 -23.621 1.00 93.31 133 ALA A C 1
ATOM 1065 O O . ALA A 1 133 ? 24.617 1.390 -23.162 1.00 93.31 133 ALA A O 1
ATOM 1066 N N . ARG A 1 134 ? 22.822 1.146 -24.486 1.00 94.00 134 ARG A N 1
ATOM 1067 C CA . ARG A 1 134 ? 22.789 2.547 -24.937 1.00 94.00 134 ARG A CA 1
ATOM 1068 C C . ARG A 1 134 ? 22.542 3.535 -23.792 1.00 94.00 134 ARG A C 1
ATOM 1070 O O . ARG A 1 134 ? 23.125 4.612 -23.801 1.00 94.00 134 ARG A O 1
ATOM 1077 N N . VAL A 1 135 ? 21.685 3.191 -22.829 1.00 94.19 135 VAL A N 1
ATOM 1078 C CA . VAL A 1 135 ? 21.393 4.051 -21.666 1.00 94.19 135 VAL A CA 1
ATOM 1079 C C . VAL A 1 135 ? 22.520 4.014 -20.634 1.00 94.19 135 VAL A C 1
ATOM 1081 O O . VAL A 1 135 ? 22.846 5.044 -20.053 1.00 94.19 135 VAL A O 1
ATOM 1084 N N . LEU A 1 136 ? 23.106 2.840 -20.399 1.00 91.12 136 LEU A N 1
ATOM 1085 C CA . LEU A 1 136 ? 24.149 2.638 -19.390 1.00 91.12 136 LEU A CA 1
ATOM 1086 C C . LEU A 1 136 ? 25.549 3.048 -19.874 1.00 91.12 136 LEU A C 1
ATOM 1088 O O . LEU A 1 136 ? 26.415 3.345 -19.059 1.00 91.12 136 LEU A O 1
ATOM 1092 N N . GLY A 1 137 ? 25.793 3.044 -21.187 1.00 91.75 137 GLY A N 1
ATOM 1093 C CA . GLY A 1 137 ? 27.124 3.240 -21.771 1.00 91.75 137 GLY A CA 1
ATOM 1094 C C . GLY A 1 137 ? 28.048 2.019 -21.652 1.00 91.75 137 GLY A C 1
ATOM 1095 O O . GLY A 1 137 ? 29.199 2.081 -22.076 1.00 91.75 137 GLY A O 1
ATOM 1096 N N . HIS A 1 138 ? 27.562 0.910 -21.092 1.00 87.56 138 HIS A N 1
ATOM 1097 C CA . HIS A 1 138 ? 28.270 -0.361 -20.938 1.00 87.56 138 HIS A CA 1
ATOM 1098 C C . HIS A 1 138 ? 27.280 -1.536 -20.963 1.00 87.56 138 HIS A C 1
ATOM 1100 O O . HIS A 1 138 ? 26.066 -1.332 -20.906 1.00 87.56 138 HIS A O 1
ATOM 1106 N N . ASP A 1 139 ? 27.781 -2.775 -21.022 1.00 85.12 139 ASP A N 1
ATOM 1107 C CA . ASP A 1 139 ? 26.915 -3.959 -20.997 1.00 85.12 139 ASP A CA 1
ATOM 1108 C C . ASP A 1 139 ? 26.151 -4.078 -19.666 1.00 85.12 139 ASP A C 1
ATOM 1110 O O . ASP A 1 139 ? 26.657 -3.712 -18.604 1.00 85.12 139 ASP A O 1
ATOM 1114 N N . VAL A 1 140 ? 24.920 -4.589 -19.725 1.00 84.31 140 VAL A N 1
ATOM 1115 C CA . VAL A 1 140 ? 24.040 -4.747 -18.559 1.00 84.31 140 VAL A CA 1
ATOM 1116 C C . VAL A 1 140 ? 24.543 -5.813 -17.576 1.00 84.31 140 VAL A C 1
ATOM 1118 O O . VAL A 1 140 ? 24.175 -5.780 -16.403 1.00 84.31 140 VAL A O 1
ATOM 1121 N N . SER A 1 141 ? 25.403 -6.740 -18.016 1.00 80.44 141 SER A N 1
ATOM 1122 C CA . SER A 1 141 ? 25.970 -7.800 -17.175 1.00 80.44 141 SER A CA 1
ATOM 1123 C C . SER A 1 141 ? 26.775 -7.261 -15.994 1.00 80.44 141 SER A C 1
ATOM 1125 O O . SER A 1 141 ? 26.931 -7.956 -14.994 1.00 80.44 141 SER A O 1
ATOM 1127 N N . THR A 1 142 ? 27.265 -6.021 -16.073 1.00 77.94 142 THR A N 1
ATOM 1128 C CA . THR A 1 142 ? 28.009 -5.373 -14.984 1.00 77.94 142 THR A CA 1
ATOM 1129 C C . THR A 1 142 ? 27.138 -5.085 -13.757 1.00 77.94 142 THR A C 1
ATOM 1131 O O . THR A 1 142 ? 27.671 -4.956 -12.658 1.00 77.94 142 THR A O 1
ATOM 1134 N N . LEU A 1 143 ? 25.806 -5.048 -13.905 1.00 75.50 143 LEU A N 1
ATOM 1135 C CA . LEU A 1 143 ? 24.872 -4.844 -12.792 1.00 75.50 143 LEU A CA 1
ATOM 1136 C C . LEU A 1 143 ? 24.715 -6.085 -11.896 1.00 75.50 143 LEU A C 1
ATOM 1138 O O . LEU A 1 143 ? 24.255 -5.963 -10.763 1.00 75.50 143 LEU A O 1
ATOM 1142 N N . ALA A 1 144 ? 25.113 -7.272 -12.367 1.00 68.06 144 ALA A N 1
ATOM 1143 C CA . ALA A 1 144 ? 24.926 -8.537 -11.651 1.00 68.06 144 ALA A CA 1
ATOM 1144 C C . ALA A 1 144 ? 25.854 -8.723 -10.430 1.00 68.06 144 ALA A C 1
ATOM 1146 O O . ALA A 1 144 ? 25.674 -9.669 -9.672 1.00 68.06 144 ALA A O 1
ATOM 1147 N N . GLY A 1 145 ? 26.845 -7.844 -10.232 1.00 63.28 145 GLY A N 1
ATOM 1148 C CA . GLY A 1 145 ? 27.847 -7.965 -9.163 1.00 63.28 145 GLY A CA 1
ATOM 1149 C C . GLY A 1 145 ? 27.483 -7.307 -7.826 1.00 63.28 145 GLY A C 1
ATOM 1150 O O . GLY A 1 145 ? 28.267 -7.388 -6.885 1.00 63.28 145 GLY A O 1
ATOM 1151 N N . LEU A 1 146 ? 26.330 -6.639 -7.716 1.00 65.38 146 LEU A N 1
ATOM 1152 C CA . LEU A 1 146 ? 25.917 -5.901 -6.510 1.00 65.38 146 LEU A CA 1
ATOM 1153 C C . LEU A 1 146 ? 25.181 -6.799 -5.507 1.00 65.38 146 LEU A C 1
ATOM 1155 O O . LEU A 1 146 ? 24.082 -6.483 -5.049 1.00 65.38 146 LEU A O 1
ATOM 1159 N N . THR A 1 147 ? 25.771 -7.953 -5.202 1.00 69.25 147 THR A N 1
ATOM 1160 C CA . THR A 1 147 ? 25.176 -8.934 -4.295 1.00 69.25 147 THR A CA 1
ATOM 1161 C C . THR A 1 147 ? 25.625 -8.710 -2.860 1.00 69.25 147 THR A C 1
ATOM 1163 O O . THR A 1 147 ? 26.795 -8.429 -2.598 1.00 69.25 147 THR A O 1
ATOM 1166 N N . SER A 1 148 ? 24.710 -8.901 -1.920 1.00 70.12 148 SER A N 1
ATOM 1167 C CA . SER A 1 148 ? 24.998 -8.916 -0.487 1.00 70.12 148 SER A CA 1
ATOM 1168 C C . SER A 1 148 ? 24.315 -10.116 0.160 1.00 70.12 148 SER A C 1
ATOM 1170 O O . SER A 1 148 ? 23.357 -10.655 -0.391 1.00 70.12 148 SER A O 1
ATOM 1172 N N . SER A 1 149 ? 24.805 -10.518 1.332 1.00 70.75 149 SER A N 1
ATOM 1173 C CA . SER A 1 149 ? 24.163 -11.511 2.192 1.00 70.75 149 SER A CA 1
ATOM 1174 C C . SER A 1 149 ? 23.414 -10.772 3.303 1.00 70.75 149 SER A C 1
ATOM 1176 O O . SER A 1 149 ? 24.030 -10.440 4.319 1.00 70.75 149 SER A O 1
ATOM 1178 N N . PRO A 1 150 ? 22.126 -10.434 3.121 1.00 79.19 150 PRO A N 1
ATOM 1179 C CA . PRO A 1 150 ? 21.367 -9.775 4.170 1.00 79.19 150 PRO A CA 1
ATOM 1180 C C . PRO A 1 150 ? 21.094 -10.738 5.323 1.00 79.19 150 PRO A C 1
ATOM 1182 O O . PRO A 1 150 ? 21.107 -11.958 5.157 1.00 79.19 150 PRO A O 1
ATOM 1185 N N . VAL A 1 151 ? 20.801 -10.168 6.490 1.00 85.44 151 VAL A N 1
ATOM 1186 C CA . VAL A 1 151 ? 20.244 -10.931 7.607 1.00 85.44 151 VAL A CA 1
ATOM 1187 C C . VAL A 1 151 ? 18.874 -11.452 7.180 1.00 85.44 151 VAL A C 1
ATOM 1189 O O . VAL A 1 151 ? 18.012 -10.676 6.765 1.00 85.44 151 VAL A O 1
ATOM 1192 N N . ILE A 1 152 ? 18.709 -12.768 7.255 1.00 91.62 152 ILE A N 1
ATOM 1193 C CA . ILE A 1 152 ? 17.465 -13.464 6.947 1.00 91.62 152 ILE A CA 1
ATOM 1194 C C . ILE A 1 152 ? 16.797 -13.818 8.272 1.00 91.62 152 ILE A C 1
ATOM 1196 O O . ILE A 1 152 ? 17.401 -14.512 9.084 1.00 91.62 152 ILE A O 1
ATOM 1200 N N . LEU A 1 153 ? 15.576 -13.332 8.468 1.00 93.06 153 LEU A N 1
ATOM 1201 C CA . LEU A 1 153 ? 14.781 -13.540 9.673 1.00 93.06 153 LEU A CA 1
ATOM 1202 C C . LEU A 1 153 ? 13.822 -14.720 9.509 1.00 93.06 153 LEU A C 1
ATOM 1204 O O . LEU A 1 153 ? 13.286 -14.973 8.426 1.00 93.06 153 LEU A O 1
ATOM 1208 N N . ARG A 1 154 ? 13.563 -15.402 10.612 1.00 94.62 154 ARG A N 1
ATOM 1209 C CA . ARG A 1 154 ? 12.461 -16.341 10.818 1.00 94.62 154 ARG A CA 1
ATOM 1210 C C . ARG A 1 154 ? 11.440 -15.718 11.755 1.00 94.62 154 ARG A C 1
ATOM 1212 O O . ARG A 1 154 ? 11.729 -14.729 12.426 1.00 94.62 154 ARG A O 1
ATOM 1219 N N . GLU A 1 155 ? 10.256 -16.311 11.824 1.00 92.56 155 GLU A N 1
ATOM 1220 C CA . GLU A 1 155 ? 9.242 -15.896 12.800 1.00 92.56 155 GLU A CA 1
ATOM 1221 C C . GLU A 1 155 ? 9.797 -15.878 14.238 1.00 92.56 155 GLU A C 1
ATOM 1223 O O . GLU A 1 155 ? 9.627 -14.900 14.963 1.00 92.56 155 GLU A O 1
ATOM 1228 N N . GLU A 1 156 ? 10.530 -16.928 14.618 1.00 92.19 156 GLU A N 1
ATOM 1229 C CA . GLU A 1 156 ? 11.106 -17.125 15.957 1.00 92.19 156 GLU A CA 1
ATOM 1230 C C . GLU A 1 156 ? 12.195 -16.110 16.343 1.00 92.19 156 GLU A C 1
ATOM 1232 O O . GLU A 1 156 ? 12.494 -15.951 17.528 1.00 92.19 156 GLU A O 1
ATOM 1237 N N . ASP A 1 157 ? 12.759 -15.394 15.366 1.00 92.44 157 ASP A N 1
ATOM 1238 C CA . ASP A 1 157 ? 13.809 -14.401 15.600 1.00 92.44 157 ASP A CA 1
ATOM 1239 C C . ASP A 1 157 ? 13.251 -13.063 16.117 1.00 92.44 157 ASP A C 1
ATOM 1241 O O . ASP A 1 157 ? 14.014 -12.214 16.587 1.00 92.44 157 ASP A O 1
ATOM 1245 N N . LEU A 1 158 ? 11.933 -12.837 16.024 1.00 90.44 158 LEU A N 1
ATOM 1246 C CA . LEU A 1 158 ? 11.309 -11.591 16.464 1.00 90.44 158 LEU A CA 1
ATOM 1247 C C . LEU A 1 158 ? 10.829 -11.699 17.919 1.00 90.44 158 LEU A C 1
ATOM 1249 O O . LEU A 1 158 ? 9.862 -12.409 18.204 1.00 90.44 158 LEU A O 1
ATOM 1253 N N . PRO A 1 159 ? 11.428 -10.945 18.861 1.00 93.88 159 PRO A N 1
ATOM 1254 C CA . PRO A 1 159 ? 10.946 -10.927 20.233 1.00 93.88 159 PRO A CA 1
ATOM 1255 C C . PRO A 1 159 ? 9.563 -10.269 20.314 1.00 93.88 159 PRO A C 1
ATOM 1257 O O . PRO A 1 159 ? 9.258 -9.328 19.578 1.00 93.88 159 PRO A O 1
ATOM 1260 N N . HIS A 1 160 ? 8.745 -10.714 21.271 1.00 93.94 160 HIS A N 1
ATOM 1261 C CA . HIS A 1 160 ? 7.378 -10.213 21.467 1.00 93.94 160 HIS A CA 1
ATOM 1262 C C . HIS A 1 160 ? 7.310 -8.683 21.620 1.00 93.94 160 HIS A C 1
ATOM 1264 O O . HIS A 1 160 ? 6.448 -8.041 21.032 1.00 93.94 160 HIS A O 1
ATOM 1270 N N . GLU A 1 161 ? 8.274 -8.086 22.328 1.00 95.69 161 GLU A N 1
ATOM 1271 C CA . GLU A 1 161 ? 8.369 -6.630 22.498 1.00 95.69 161 GLU A CA 1
ATOM 1272 C C . GLU A 1 161 ? 8.558 -5.891 21.161 1.00 95.69 161 GLU A C 1
ATOM 1274 O O . GLU A 1 161 ? 7.978 -4.826 20.956 1.00 95.69 161 GLU A O 1
ATOM 1279 N N . ALA A 1 162 ? 9.312 -6.466 20.215 1.00 95.12 162 ALA A N 1
ATOM 1280 C CA . ALA A 1 162 ? 9.470 -5.883 18.884 1.00 95.12 162 ALA A CA 1
ATOM 1281 C C . ALA A 1 162 ? 8.174 -5.980 18.069 1.00 95.12 162 ALA A C 1
ATOM 1283 O O . ALA A 1 162 ? 7.824 -5.031 17.367 1.00 95.12 162 ALA A O 1
ATOM 1284 N N . VAL A 1 163 ? 7.440 -7.092 18.190 1.00 97.31 163 VAL A N 1
ATOM 1285 C CA . VAL A 1 163 ? 6.121 -7.261 17.560 1.00 97.31 163 VAL A CA 1
ATOM 1286 C C . VAL A 1 163 ? 5.130 -6.230 18.098 1.00 97.31 163 VAL A C 1
ATOM 1288 O O . VAL A 1 163 ? 4.458 -5.570 17.307 1.00 97.31 163 VAL A O 1
ATOM 1291 N N . ASP A 1 164 ? 5.066 -6.040 19.416 1.00 97.88 164 ASP A N 1
ATOM 1292 C CA . ASP A 1 164 ? 4.168 -5.060 20.031 1.00 97.88 164 ASP A CA 1
ATOM 1293 C C . ASP A 1 164 ? 4.553 -3.617 19.664 1.00 97.88 164 ASP A C 1
ATOM 1295 O O . ASP A 1 164 ? 3.681 -2.808 19.333 1.00 97.88 164 ASP A O 1
ATOM 1299 N N . ALA A 1 165 ? 5.851 -3.295 19.632 1.00 97.88 165 ALA A N 1
ATOM 1300 C CA . ALA A 1 165 ? 6.336 -1.986 19.194 1.00 97.88 165 ALA A CA 1
ATOM 1301 C C . ALA A 1 165 ? 5.991 -1.702 17.719 1.00 97.88 165 ALA A C 1
ATOM 1303 O O . ALA A 1 165 ? 5.521 -0.608 17.387 1.00 97.88 165 ALA A O 1
ATOM 1304 N N . LEU A 1 166 ? 6.167 -2.688 16.832 1.00 97.94 166 LEU A N 1
ATOM 1305 C CA . LEU A 1 166 ? 5.759 -2.588 15.427 1.00 97.94 166 LEU A CA 1
ATOM 1306 C C . LEU A 1 166 ? 4.237 -2.479 15.292 1.00 97.94 166 LEU A C 1
ATOM 1308 O O . LEU A 1 166 ? 3.756 -1.670 14.501 1.00 97.94 166 LEU A O 1
ATOM 1312 N N . GLY A 1 167 ? 3.470 -3.226 16.088 1.00 98.50 167 GLY A N 1
ATOM 1313 C CA . GLY A 1 167 ? 2.011 -3.135 16.120 1.00 98.50 167 GLY A CA 1
ATOM 1314 C C . GLY A 1 167 ? 1.527 -1.732 16.492 1.00 98.50 167 GLY A C 1
ATOM 1315 O O . GLY A 1 167 ? 0.676 -1.158 15.806 1.00 98.50 167 GLY A O 1
ATOM 1316 N N . LEU A 1 168 ? 2.125 -1.127 17.521 1.00 98.25 168 LEU A N 1
ATOM 1317 C CA . LEU A 1 168 ? 1.837 0.251 17.921 1.00 98.25 168 LEU A CA 1
ATOM 1318 C C . LEU A 1 168 ? 2.220 1.261 16.825 1.00 98.25 168 LEU A C 1
ATOM 1320 O O . LEU A 1 168 ? 1.449 2.183 16.541 1.00 98.25 168 LEU A O 1
ATOM 1324 N N . SER A 1 169 ? 3.373 1.074 16.177 1.00 98.31 169 SER A N 1
ATOM 1325 C CA . SER A 1 169 ? 3.816 1.888 15.034 1.00 98.31 169 SER A CA 1
ATOM 1326 C C . SER A 1 169 ? 2.835 1.810 13.856 1.00 98.31 169 SER A C 1
ATOM 1328 O O . SER A 1 169 ? 2.450 2.835 13.289 1.00 98.31 169 SER A O 1
ATOM 1330 N N . VAL A 1 170 ? 2.367 0.608 13.511 1.00 98.62 170 VAL A N 1
ATOM 1331 C CA . VAL A 1 170 ? 1.372 0.375 12.453 1.00 98.62 170 VAL A CA 1
ATOM 1332 C C . VAL A 1 170 ? 0.043 1.051 12.785 1.00 98.62 170 VAL A C 1
ATOM 1334 O O . VAL A 1 170 ? -0.494 1.778 11.945 1.00 98.62 170 VAL A O 1
ATOM 1337 N N . MET A 1 171 ? -0.475 0.866 14.003 1.00 98.06 171 MET A N 1
ATOM 1338 C CA . MET A 1 171 ? -1.711 1.517 14.453 1.00 98.06 171 MET A CA 1
ATOM 1339 C C . MET A 1 171 ? -1.588 3.043 14.357 1.00 98.06 171 MET A C 1
ATOM 1341 O O . MET A 1 171 ? -2.438 3.695 13.746 1.00 98.06 171 MET A O 1
ATOM 1345 N N . THR A 1 172 ? -0.482 3.598 14.864 1.00 97.00 172 THR A N 1
ATOM 1346 C CA . THR A 1 172 ? -0.202 5.040 14.834 1.00 97.00 172 THR A CA 1
ATOM 1347 C C . THR A 1 172 ? -0.195 5.564 13.397 1.00 97.00 172 THR A C 1
ATOM 1349 O O . THR A 1 172 ? -0.961 6.472 13.073 1.00 97.00 172 THR A O 1
ATOM 1352 N N . ALA A 1 173 ? 0.574 4.941 12.498 1.00 95.25 173 ALA A N 1
ATOM 1353 C CA . ALA A 1 173 ? 0.689 5.357 11.099 1.00 95.25 173 ALA A CA 1
ATOM 1354 C C . ALA A 1 173 ? -0.644 5.290 10.328 1.00 95.25 173 ALA A C 1
ATOM 1356 O O . ALA A 1 173 ? -0.903 6.107 9.435 1.00 95.25 173 ALA A O 1
ATOM 1357 N N . VAL A 1 174 ? -1.508 4.323 10.652 1.00 96.06 174 VAL A N 1
ATOM 1358 C CA . VAL A 1 174 ? -2.857 4.248 10.076 1.00 96.06 174 VAL A CA 1
ATOM 1359 C C . VAL A 1 174 ? -3.761 5.343 10.650 1.00 96.06 174 VAL A C 1
ATOM 1361 O O . VAL A 1 174 ? -4.485 5.979 9.876 1.00 96.06 174 VAL A O 1
ATOM 1364 N N . SER A 1 175 ? -3.678 5.613 11.956 1.00 95.12 175 SER A N 1
ATOM 1365 C CA . SER A 1 175 ? -4.482 6.635 12.641 1.00 95.12 175 SER A CA 1
ATOM 1366 C C . SER A 1 175 ? -4.201 8.062 12.155 1.00 95.12 175 SER A C 1
ATOM 1368 O O . SER A 1 175 ? -5.119 8.871 12.032 1.00 95.12 175 SER A O 1
ATOM 1370 N N . GLU A 1 176 ? -2.961 8.361 11.756 1.00 91.25 176 GLU A N 1
ATOM 1371 C CA . GLU A 1 176 ? -2.595 9.656 11.164 1.00 91.25 176 GLU A CA 1
ATOM 1372 C C . GLU A 1 176 ? -3.291 9.914 9.821 1.00 91.25 176 GLU A C 1
ATOM 1374 O O . GLU A 1 176 ? -3.524 11.057 9.420 1.00 91.25 176 GLU A O 1
ATOM 1379 N N . LYS A 1 177 ? -3.604 8.840 9.090 1.00 87.06 177 LYS A N 1
ATOM 1380 C CA . LYS A 1 177 ? -4.151 8.910 7.730 1.00 87.06 177 LYS A CA 1
ATOM 1381 C C . LYS A 1 177 ? -5.659 8.714 7.694 1.00 87.06 177 LYS A C 1
ATOM 1383 O O . LYS A 1 177 ? -6.282 9.054 6.686 1.00 87.06 177 LYS A O 1
ATOM 1388 N N . ARG A 1 178 ? -6.244 8.107 8.729 1.00 91.62 178 ARG A N 1
ATOM 1389 C CA . ARG A 1 178 ? -7.641 7.668 8.733 1.00 91.62 178 ARG A CA 1
ATOM 1390 C C . ARG A 1 178 ? -8.253 7.810 10.121 1.00 91.62 178 ARG A C 1
ATOM 1392 O O . ARG A 1 178 ? -7.695 7.329 11.092 1.00 91.62 178 ARG A O 1
ATOM 1399 N N . ALA A 1 179 ? -9.466 8.359 10.181 1.00 92.44 179 ALA A N 1
ATOM 1400 C CA . ALA A 1 179 ? -10.255 8.387 11.415 1.00 92.44 179 ALA A CA 1
ATOM 1401 C C . ALA A 1 179 ? -10.740 6.984 11.840 1.00 92.44 179 ALA A C 1
ATOM 1403 O O . ALA A 1 179 ? -10.933 6.712 13.024 1.00 92.44 179 ALA A O 1
ATOM 1404 N N . THR A 1 180 ? -10.935 6.090 10.863 1.00 96.31 180 THR A N 1
ATOM 1405 C CA . THR A 1 180 ? -11.297 4.685 11.083 1.00 96.31 180 THR A CA 1
ATOM 1406 C C . THR A 1 180 ? -10.581 3.760 10.101 1.00 96.31 180 THR A C 1
ATOM 1408 O O . THR A 1 180 ? -10.267 4.150 8.970 1.00 96.31 180 THR A O 1
ATOM 1411 N N . TRP A 1 181 ? -10.323 2.523 10.517 1.00 97.69 181 TRP A N 1
ATOM 1412 C CA . TRP A 1 181 ? -9.638 1.508 9.709 1.00 97.69 181 TRP A CA 1
ATOM 1413 C C . TRP A 1 181 ? -10.149 0.096 9.998 1.00 97.69 181 TRP A C 1
ATOM 1415 O O . TRP A 1 181 ? -10.918 -0.125 10.931 1.00 97.69 181 TRP A O 1
ATOM 1425 N N . ARG A 1 182 ? -9.742 -0.862 9.161 1.00 97.44 182 ARG A N 1
ATOM 1426 C CA . ARG A 1 182 ? -10.002 -2.302 9.322 1.00 97.44 182 ARG A CA 1
ATOM 1427 C C . ARG A 1 182 ? -8.698 -3.095 9.232 1.00 97.44 182 ARG A C 1
ATOM 1429 O O . ARG A 1 182 ? -7.669 -2.540 8.848 1.00 97.44 182 ARG A O 1
ATOM 1436 N N . HIS A 1 183 ? -8.777 -4.398 9.491 1.00 97.38 183 HIS A N 1
ATOM 1437 C CA . HIS A 1 183 ? -7.668 -5.356 9.396 1.00 97.38 183 HIS A CA 1
ATOM 1438 C C . HIS A 1 183 ? -6.778 -5.145 8.159 1.00 97.38 183 HIS A C 1
ATOM 1440 O O . HIS A 1 183 ? -5.591 -4.890 8.297 1.00 97.38 183 HIS A O 1
ATOM 1446 N N . TRP A 1 184 ? -7.348 -5.119 6.945 1.00 97.69 184 TRP A N 1
ATOM 1447 C CA . TRP A 1 184 ? -6.558 -4.985 5.712 1.00 97.69 184 TRP A CA 1
ATOM 1448 C C . TRP A 1 184 ? -5.785 -3.662 5.597 1.00 97.69 184 TRP A C 1
ATOM 1450 O O . TRP A 1 184 ? -4.790 -3.590 4.877 1.00 97.69 184 TRP A O 1
ATOM 1460 N N . ASN A 1 185 ? -6.198 -2.601 6.301 1.00 97.81 185 ASN A N 1
ATOM 1461 C CA . ASN A 1 185 ? -5.392 -1.382 6.379 1.00 97.81 185 ASN A CA 1
ATOM 1462 C C . ASN A 1 185 ? -4.141 -1.595 7.236 1.00 97.81 185 ASN A C 1
ATOM 1464 O O . ASN A 1 185 ? -3.072 -1.133 6.841 1.00 97.81 185 ASN A O 1
ATOM 1468 N N . LEU A 1 186 ? -4.282 -2.311 8.356 1.00 98.44 186 LEU A N 1
ATOM 1469 C CA . LEU A 1 186 ? -3.173 -2.699 9.225 1.00 98.44 186 LEU A CA 1
ATOM 1470 C C . LEU A 1 186 ? -2.248 -3.676 8.498 1.00 98.44 186 LEU A C 1
ATOM 1472 O O . LEU A 1 186 ? -1.049 -3.446 8.485 1.00 98.44 186 LEU A O 1
ATOM 1476 N N . THR A 1 187 ? -2.782 -4.680 7.793 1.00 98.56 187 THR A N 1
ATOM 1477 C CA . THR A 1 187 ? -1.983 -5.625 6.991 1.00 98.56 187 THR A CA 1
ATOM 1478 C C . THR A 1 187 ? -1.149 -4.910 5.934 1.00 98.56 187 THR A C 1
ATOM 1480 O O . THR A 1 187 ? 0.045 -5.165 5.806 1.00 98.56 187 THR A O 1
ATOM 1483 N N . ALA A 1 188 ? -1.755 -3.979 5.189 1.00 97.75 188 ALA A N 1
ATOM 1484 C CA . ALA A 1 188 ? -1.037 -3.221 4.171 1.00 97.75 188 ALA A CA 1
ATOM 1485 C C . ALA A 1 188 ? 0.078 -2.351 4.771 1.00 97.75 188 ALA A C 1
ATOM 1487 O O . ALA A 1 188 ? 1.135 -2.196 4.169 1.00 97.75 188 ALA A O 1
ATOM 1488 N N . GLU A 1 189 ? -0.159 -1.752 5.938 1.00 97.94 189 GLU A N 1
ATOM 1489 C CA . GLU A 1 189 ? 0.849 -0.936 6.613 1.00 97.94 189 GLU A CA 1
ATOM 1490 C C . GLU A 1 189 ? 1.942 -1.785 7.278 1.00 97.94 189 GLU A C 1
ATOM 1492 O O . GLU A 1 189 ? 3.115 -1.447 7.158 1.00 97.94 189 GLU A O 1
ATOM 1497 N N . ALA A 1 190 ? 1.600 -2.926 7.877 1.00 98.38 190 ALA A N 1
ATOM 1498 C CA . ALA A 1 190 ? 2.558 -3.886 8.418 1.00 98.38 190 ALA A CA 1
ATOM 1499 C C . ALA A 1 190 ? 3.478 -4.444 7.321 1.00 98.38 190 ALA A C 1
ATOM 1501 O O . ALA A 1 190 ? 4.697 -4.466 7.491 1.00 98.38 190 ALA A O 1
ATOM 1502 N N . ALA A 1 191 ? 2.932 -4.809 6.156 1.00 97.69 191 ALA A N 1
ATOM 1503 C CA . ALA A 1 191 ? 3.730 -5.223 5.000 1.00 97.69 191 ALA A CA 1
ATOM 1504 C C . ALA A 1 191 ? 4.689 -4.110 4.532 1.00 97.69 191 ALA A C 1
ATOM 1506 O O . ALA A 1 191 ? 5.858 -4.373 4.257 1.00 97.69 191 ALA A O 1
ATOM 1507 N N . ARG A 1 192 ? 4.240 -2.845 4.526 1.00 95.81 192 ARG A N 1
ATOM 1508 C CA . ARG A 1 192 ? 5.097 -1.691 4.203 1.00 95.81 192 ARG A CA 1
ATOM 1509 C C . ARG A 1 192 ? 6.222 -1.480 5.214 1.00 95.81 192 ARG A C 1
ATOM 1511 O O . ARG A 1 192 ? 7.364 -1.278 4.807 1.00 95.81 192 ARG A O 1
ATOM 1518 N N . GLN A 1 193 ? 5.917 -1.515 6.511 1.00 96.06 193 GLN A N 1
ATOM 1519 C CA . GLN A 1 193 ? 6.908 -1.287 7.570 1.00 96.06 193 GLN A CA 1
ATOM 1520 C C . GLN A 1 193 ? 7.909 -2.440 7.691 1.00 96.06 193 GLN A C 1
ATOM 1522 O O . GLN A 1 193 ? 9.051 -2.211 8.077 1.00 96.06 193 GLN A O 1
ATOM 1527 N N . THR A 1 194 ? 7.519 -3.656 7.299 1.00 96.06 194 THR A N 1
ATOM 1528 C CA . THR A 1 194 ? 8.398 -4.837 7.291 1.00 96.06 194 THR A CA 1
ATOM 1529 C C . THR A 1 194 ? 9.123 -5.071 5.964 1.00 96.06 194 THR A C 1
ATOM 1531 O O . THR A 1 194 ? 9.890 -6.026 5.836 1.00 96.06 194 THR A O 1
ATOM 1534 N N . MET A 1 195 ? 8.927 -4.201 4.970 1.00 94.88 195 MET A N 1
ATOM 1535 C CA . MET A 1 195 ? 9.633 -4.249 3.687 1.00 94.88 195 MET A CA 1
ATOM 1536 C C . MET A 1 195 ? 11.168 -4.110 3.786 1.00 94.88 195 MET A C 1
ATOM 1538 O O . MET A 1 195 ? 11.853 -4.685 2.941 1.00 94.88 195 MET A O 1
ATOM 1542 N N . PRO A 1 196 ? 11.766 -3.410 4.774 1.00 93.19 196 PRO A N 1
ATOM 1543 C CA . PRO A 1 196 ? 13.218 -3.421 4.974 1.00 93.19 196 PRO A CA 1
ATOM 1544 C C . PRO A 1 196 ? 13.790 -4.777 5.418 1.00 93.19 196 PRO A C 1
ATOM 1546 O O . PRO A 1 196 ? 14.974 -5.028 5.204 1.00 93.19 196 PRO A O 1
ATOM 1549 N N . TYR A 1 197 ? 12.980 -5.645 6.032 1.00 93.56 197 TYR A N 1
ATOM 1550 C CA . TYR A 1 197 ? 13.421 -6.947 6.540 1.00 93.56 197 TYR A CA 1
ATOM 1551 C C . TYR A 1 197 ? 13.311 -8.030 5.471 1.00 93.56 197 TYR A C 1
ATOM 1553 O O . TYR A 1 197 ? 12.461 -7.944 4.583 1.00 93.56 197 TYR A O 1
ATOM 1561 N N . ARG A 1 198 ? 14.158 -9.056 5.554 1.00 95.44 198 ARG A N 1
ATOM 1562 C CA . ARG A 1 198 ? 14.133 -10.215 4.655 1.00 95.44 198 ARG A CA 1
ATOM 1563 C C . ARG A 1 198 ? 13.823 -11.467 5.452 1.00 95.44 198 ARG A C 1
ATOM 1565 O O . ARG A 1 198 ? 14.445 -11.672 6.490 1.00 95.44 198 ARG A O 1
ATOM 1572 N N . PHE A 1 199 ? 12.894 -12.285 4.968 1.00 96.06 199 PHE A N 1
ATOM 1573 C CA . PHE A 1 199 ? 12.476 -13.508 5.653 1.00 96.06 199 PHE A CA 1
ATOM 1574 C C . PHE A 1 199 ? 12.958 -14.775 4.946 1.00 96.06 199 PHE A C 1
ATOM 1576 O O . PHE A 1 199 ? 13.190 -14.785 3.736 1.00 96.06 199 PHE A O 1
ATOM 1583 N N . ALA A 1 200 ? 13.132 -15.848 5.721 1.00 95.50 200 ALA A N 1
ATOM 1584 C CA . ALA A 1 200 ? 13.604 -17.140 5.229 1.00 95.50 200 ALA A CA 1
ATOM 1585 C C . ALA A 1 200 ? 12.593 -17.817 4.295 1.00 95.50 200 ALA A C 1
ATOM 1587 O O . ALA A 1 200 ? 12.988 -18.535 3.371 1.00 95.50 200 ALA A O 1
ATOM 1588 N N . SER A 1 201 ? 11.301 -17.575 4.517 1.00 96.38 201 SER A N 1
ATOM 1589 C CA . SER A 1 201 ? 10.214 -18.117 3.714 1.00 96.38 201 SER A CA 1
ATOM 1590 C C . SER A 1 201 ? 9.027 -17.157 3.623 1.00 96.38 201 SER A C 1
ATOM 1592 O O . SER A 1 201 ? 8.884 -16.227 4.419 1.00 96.38 201 SER A O 1
ATOM 1594 N N . ALA A 1 202 ? 8.137 -17.420 2.661 1.00 96.69 202 ALA A N 1
ATOM 1595 C CA . ALA A 1 202 ? 6.861 -16.718 2.565 1.00 96.69 202 ALA A CA 1
ATOM 1596 C C . ALA A 1 202 ? 6.013 -16.901 3.835 1.00 96.69 202 ALA A C 1
ATOM 1598 O O . ALA A 1 202 ? 5.405 -15.945 4.306 1.00 96.69 202 ALA A O 1
ATOM 1599 N N . SER A 1 203 ? 6.033 -18.105 4.417 1.00 97.44 203 SER A N 1
ATOM 1600 C CA . SER A 1 203 ? 5.317 -18.416 5.655 1.00 97.44 203 SER A CA 1
ATOM 1601 C C . SER A 1 203 ? 5.847 -17.618 6.846 1.00 97.44 203 SER A C 1
ATOM 1603 O O . SER A 1 203 ? 5.038 -17.092 7.601 1.00 97.44 203 SER A O 1
ATOM 1605 N N . ASP A 1 204 ? 7.169 -17.447 6.973 1.00 97.31 204 ASP A N 1
ATOM 1606 C CA . ASP A 1 204 ? 7.762 -16.600 8.022 1.00 97.31 204 ASP A CA 1
ATOM 1607 C C . ASP A 1 204 ? 7.299 -15.141 7.889 1.00 97.31 204 ASP A C 1
ATOM 1609 O O . ASP A 1 204 ? 6.901 -14.521 8.876 1.00 97.31 204 ASP A O 1
ATOM 1613 N N . ARG A 1 205 ? 7.291 -14.585 6.664 1.00 97.69 205 ARG A N 1
ATOM 1614 C CA . ARG A 1 205 ? 6.786 -13.221 6.431 1.00 97.69 205 ARG A CA 1
ATOM 1615 C C . ARG A 1 205 ? 5.305 -13.107 6.780 1.00 97.69 205 ARG A C 1
ATOM 1617 O O . ARG A 1 205 ? 4.910 -12.143 7.434 1.00 97.69 205 ARG A O 1
ATOM 1624 N N . GLU A 1 206 ? 4.482 -14.038 6.309 1.00 97.75 206 GLU A N 1
ATOM 1625 C CA . GLU A 1 206 ? 3.039 -14.029 6.563 1.00 97.75 206 GLU A CA 1
ATOM 1626 C C . GLU A 1 206 ? 2.733 -14.130 8.060 1.00 97.75 206 GLU A C 1
ATOM 1628 O O . GLU A 1 206 ? 1.907 -13.362 8.558 1.00 97.75 206 GLU A O 1
ATOM 1633 N N . ALA A 1 207 ? 3.441 -15.002 8.785 1.00 97.56 207 ALA A N 1
ATOM 1634 C CA . ALA A 1 207 ? 3.313 -15.150 10.229 1.00 97.56 207 ALA A CA 1
ATOM 1635 C C . ALA A 1 207 ? 3.689 -13.856 10.961 1.00 97.56 207 ALA A C 1
ATOM 1637 O O . ALA A 1 207 ? 2.893 -13.336 11.742 1.00 97.56 207 ALA A O 1
ATOM 1638 N N . VAL A 1 208 ? 4.844 -13.262 10.644 1.00 98.00 208 VAL A N 1
ATOM 1639 C CA . VAL A 1 208 ? 5.293 -12.008 11.268 1.00 98.00 208 VAL A CA 1
ATOM 1640 C C . VAL A 1 208 ? 4.351 -10.843 10.971 1.00 98.00 208 VAL A C 1
ATOM 1642 O O . VAL A 1 208 ? 4.008 -10.082 11.878 1.00 98.00 208 VAL A O 1
ATOM 1645 N N . VAL A 1 209 ? 3.886 -10.698 9.727 1.00 98.25 209 VAL A N 1
ATOM 1646 C CA . VAL A 1 209 ? 2.883 -9.679 9.383 1.00 98.25 209 VAL A CA 1
ATOM 1647 C C . VAL A 1 209 ? 1.592 -9.918 10.167 1.00 98.25 209 VAL A C 1
ATOM 1649 O O . VAL A 1 209 ? 1.035 -8.959 10.695 1.00 98.25 209 VAL A O 1
ATOM 1652 N N . GLY A 1 210 ? 1.140 -11.169 10.293 1.00 98.19 210 GLY A N 1
ATOM 1653 C CA . GLY A 1 210 ? -0.014 -11.539 11.114 1.00 98.19 210 GLY A CA 1
ATOM 1654 C C . GLY A 1 210 ? 0.149 -11.129 12.579 1.00 98.19 210 GLY A C 1
ATOM 1655 O O . GLY A 1 210 ? -0.697 -10.410 13.105 1.00 98.19 210 GLY A O 1
ATOM 1656 N N . LEU A 1 211 ? 1.278 -11.480 13.201 1.00 98.44 211 LEU A N 1
ATOM 1657 C CA . LEU A 1 211 ? 1.600 -11.131 14.590 1.00 98.44 211 LEU A CA 1
ATOM 1658 C C . LEU A 1 211 ? 1.595 -9.612 14.830 1.00 98.44 211 LEU A C 1
ATOM 1660 O O . LEU A 1 211 ? 1.037 -9.137 15.823 1.00 98.44 211 LEU A O 1
ATOM 1664 N N . ILE A 1 212 ? 2.180 -8.840 13.909 1.00 98.69 212 ILE A N 1
ATOM 1665 C CA . ILE A 1 212 ? 2.203 -7.370 13.974 1.00 98.69 212 ILE A CA 1
ATOM 1666 C C . ILE A 1 212 ? 0.794 -6.795 13.812 1.00 98.69 212 ILE A C 1
ATOM 1668 O O . ILE A 1 212 ? 0.431 -5.849 14.512 1.00 98.69 212 ILE A O 1
ATOM 1672 N N . VAL A 1 213 ? -0.014 -7.345 12.901 1.00 98.69 213 VAL A N 1
ATOM 1673 C CA . VAL A 1 213 ? -1.403 -6.907 12.709 1.00 98.69 213 VAL A CA 1
ATOM 1674 C C . VAL A 1 213 ? -2.233 -7.189 13.954 1.00 98.69 213 VAL A C 1
ATOM 1676 O O . VAL A 1 213 ? -2.944 -6.293 14.401 1.00 98.69 213 VAL A O 1
ATOM 1679 N N . ASP A 1 214 ? -2.095 -8.363 14.565 1.00 98.38 214 ASP A N 1
ATOM 1680 C CA . ASP A 1 214 ? -2.786 -8.696 15.811 1.00 98.38 214 ASP A CA 1
ATOM 1681 C C . ASP A 1 214 ? -2.375 -7.751 16.949 1.00 98.38 214 ASP A C 1
ATOM 1683 O O . ASP A 1 214 ? -3.223 -7.292 17.719 1.00 98.38 214 ASP A O 1
ATOM 1687 N N . ALA A 1 215 ? -1.087 -7.407 17.050 1.00 98.62 215 ALA A N 1
ATOM 1688 C CA . ALA A 1 215 ? -0.605 -6.401 17.997 1.00 98.62 215 ALA A CA 1
ATOM 1689 C C . ALA A 1 215 ? -1.193 -5.008 17.717 1.00 98.62 215 ALA A C 1
ATOM 1691 O O . ALA A 1 215 ? -1.636 -4.323 18.641 1.00 98.62 215 ALA A O 1
ATOM 1692 N N . ALA A 1 216 ? -1.275 -4.604 16.448 1.00 98.62 216 ALA A N 1
ATOM 1693 C CA . ALA A 1 216 ? -1.885 -3.340 16.048 1.00 98.62 216 ALA A CA 1
ATOM 1694 C C . ALA A 1 216 ? -3.401 -3.303 16.318 1.00 98.62 216 ALA A C 1
ATOM 1696 O O . ALA A 1 216 ? -3.934 -2.262 16.707 1.00 98.62 216 ALA A O 1
ATOM 1697 N N . GLU A 1 217 ? -4.105 -4.427 16.150 1.00 98.19 217 GLU A N 1
ATOM 1698 C CA . GLU A 1 217 ? -5.515 -4.564 16.521 1.00 98.19 217 GLU A CA 1
ATOM 1699 C C . GLU A 1 217 ? -5.705 -4.455 18.040 1.00 98.19 217 GLU A C 1
ATOM 1701 O O . GLU A 1 217 ? -6.605 -3.735 18.474 1.00 98.19 217 GLU A O 1
ATOM 1706 N N . ARG A 1 218 ? -4.835 -5.080 18.854 1.00 97.56 218 ARG A N 1
ATOM 1707 C CA . ARG A 1 218 ? -4.842 -4.929 20.326 1.00 97.56 218 ARG A CA 1
ATOM 1708 C C . ARG A 1 218 ? -4.573 -3.492 20.776 1.00 97.56 218 ARG A C 1
ATOM 1710 O O . ARG A 1 218 ? -5.163 -3.049 21.757 1.00 97.56 218 ARG A O 1
ATOM 1717 N N . ALA A 1 219 ? -3.707 -2.769 20.065 1.00 97.12 219 ALA A N 1
ATOM 1718 C CA . ALA A 1 219 ? -3.424 -1.355 20.315 1.00 97.12 219 ALA A CA 1
ATOM 1719 C C . ALA A 1 219 ? -4.533 -0.410 19.804 1.00 97.12 219 ALA A C 1
ATOM 1721 O O . ALA A 1 219 ? -4.524 0.780 20.117 1.00 97.12 219 ALA A O 1
ATOM 1722 N N . SER A 1 220 ? -5.480 -0.914 19.008 1.00 98.19 220 SER A N 1
ATOM 1723 C CA . SER A 1 220 ? -6.581 -0.131 18.447 1.00 98.19 220 SER A CA 1
ATOM 1724 C C . SER A 1 220 ? -7.822 -0.155 19.344 1.00 98.19 220 SER A C 1
ATOM 1726 O O . SER A 1 220 ? -8.096 -1.117 20.058 1.00 98.19 220 SER A O 1
ATOM 1728 N N . LEU A 1 221 ? -8.661 0.876 19.234 1.00 97.12 221 LEU A N 1
ATOM 1729 C CA . LEU A 1 221 ? -9.983 0.898 19.848 1.00 97.12 221 LEU A CA 1
ATOM 1730 C C . LEU A 1 221 ? -11.039 0.371 18.870 1.00 97.12 221 LEU A C 1
ATOM 1732 O O . LEU A 1 221 ? -11.236 0.904 17.779 1.00 97.12 221 LEU A O 1
ATOM 1736 N N . ARG A 1 222 ? -11.766 -0.670 19.269 1.00 96.56 222 ARG A N 1
ATOM 1737 C CA . ARG A 1 222 ? -12.802 -1.306 18.448 1.00 96.56 222 ARG A CA 1
ATOM 1738 C C . ARG A 1 222 ? -14.127 -0.532 18.503 1.00 96.56 222 ARG A C 1
ATOM 1740 O O . ARG A 1 222 ? -14.746 -0.443 19.557 1.00 96.56 222 ARG A O 1
ATOM 1747 N N . LEU A 1 223 ? -14.609 -0.057 17.350 1.00 95.88 223 LEU A N 1
ATOM 1748 C CA . LEU A 1 223 ? -15.923 0.596 17.209 1.00 95.88 223 LEU A CA 1
ATOM 1749 C C . LEU A 1 223 ? -17.054 -0.394 16.923 1.00 95.88 223 LEU A C 1
ATOM 1751 O O . LEU A 1 223 ? -18.201 -0.172 17.299 1.00 95.88 223 LEU A O 1
ATOM 1755 N N . THR A 1 224 ? -16.756 -1.487 16.220 1.00 93.06 224 THR A N 1
ATOM 1756 C CA . THR A 1 224 ? -17.765 -2.509 15.910 1.00 93.06 224 THR A CA 1
ATOM 1757 C C . THR A 1 224 ? -18.072 -3.338 17.157 1.00 93.06 224 THR A C 1
ATOM 1759 O O . THR A 1 224 ? -17.157 -3.996 17.646 1.00 93.06 224 THR A O 1
ATOM 1762 N N . PRO A 1 225 ? -19.321 -3.427 17.642 1.00 89.56 225 PRO A N 1
ATOM 1763 C CA . PRO A 1 225 ? -19.632 -4.219 18.830 1.00 89.56 225 PRO A CA 1
ATOM 1764 C C . PRO A 1 225 ? -19.224 -5.701 18.698 1.00 89.56 225 PRO A C 1
ATOM 1766 O O . PRO A 1 225 ? -19.196 -6.244 17.573 1.00 89.56 225 PRO A O 1
ATOM 1769 N N . PRO A 1 226 ? -18.901 -6.382 19.817 1.00 86.62 226 PRO A N 1
ATOM 1770 C CA . PRO A 1 226 ? -18.718 -7.830 19.826 1.00 86.62 226 PRO A CA 1
ATOM 1771 C C . PRO A 1 226 ? -19.992 -8.552 19.373 1.00 86.62 226 PRO A C 1
ATOM 1773 O O . PRO A 1 226 ? -21.071 -7.964 19.268 1.00 86.62 226 PRO A O 1
ATOM 1776 N N . GLU A 1 227 ? -19.855 -9.827 19.024 1.00 82.31 227 GLU A N 1
ATOM 1777 C CA . GLU A 1 227 ? -21.025 -10.667 18.792 1.00 82.31 227 GLU A CA 1
ATOM 1778 C C . GLU A 1 227 ? -21.632 -11.021 20.151 1.00 82.31 227 GLU A C 1
ATOM 1780 O O . GLU A 1 227 ? -20.945 -11.551 21.017 1.00 82.31 227 GLU A O 1
ATOM 1785 N N . LEU A 1 228 ? -22.893 -10.643 20.360 1.00 85.38 228 LEU A N 1
ATOM 1786 C CA . LEU A 1 228 ? -23.587 -10.852 21.635 1.00 85.38 228 LEU A CA 1
ATOM 1787 C C . LEU A 1 228 ? -24.364 -12.174 21.666 1.00 85.38 228 LEU A C 1
ATOM 1789 O O . LEU A 1 228 ? -24.736 -12.640 22.737 1.00 85.38 228 LEU A O 1
ATOM 1793 N N . ALA A 1 229 ? -24.620 -12.763 20.497 1.00 85.31 229 ALA A N 1
ATOM 1794 C CA . ALA A 1 229 ? -25.312 -14.034 20.345 1.00 85.31 229 ALA A CA 1
ATOM 1795 C C . ALA A 1 229 ? -24.328 -15.108 19.874 1.00 85.31 229 ALA A C 1
ATOM 1797 O O . ALA A 1 229 ? -23.439 -14.833 19.073 1.00 85.31 229 ALA A O 1
ATOM 1798 N N . VAL A 1 230 ? -24.502 -16.337 20.352 1.00 84.94 230 VAL A N 1
ATOM 1799 C CA . VAL A 1 230 ? -23.707 -17.476 19.885 1.00 84.94 230 VAL A CA 1
ATOM 1800 C C . VAL A 1 230 ? -24.335 -18.008 18.602 1.00 84.94 230 VAL A C 1
ATOM 1802 O O . VAL A 1 230 ? -25.507 -18.384 18.588 1.00 84.94 230 VAL A O 1
ATOM 1805 N N . SER A 1 231 ? -23.557 -18.047 17.522 1.00 89.06 231 SER A N 1
ATOM 1806 C CA . SER A 1 231 ? -23.976 -18.701 16.282 1.00 89.06 231 SER A CA 1
ATOM 1807 C C . SER A 1 231 ? -23.970 -20.229 16.462 1.00 89.06 231 SER A C 1
ATOM 1809 O O . SER A 1 231 ? -23.027 -20.744 17.062 1.00 89.06 231 SER A O 1
ATOM 1811 N N . PRO A 1 232 ? -24.974 -20.981 15.971 1.00 91.81 232 PRO A N 1
ATOM 1812 C CA . PRO A 1 232 ? -24.944 -22.448 15.968 1.00 91.81 232 PRO A CA 1
ATOM 1813 C C . PRO A 1 232 ? -23.685 -23.003 15.290 1.00 91.81 232 PRO A C 1
ATOM 1815 O O . PRO A 1 232 ? -23.178 -22.371 14.366 1.00 91.81 232 PRO A O 1
ATOM 1818 N N . LEU A 1 233 ? -23.210 -24.188 15.699 1.00 90.31 233 LEU A N 1
ATOM 1819 C CA . LEU A 1 233 ? -21.964 -24.791 15.183 1.00 90.31 233 LEU A CA 1
ATOM 1820 C C . LEU A 1 233 ? -21.938 -24.904 13.648 1.00 90.31 233 LEU A C 1
ATOM 1822 O O . LEU A 1 233 ? -20.911 -24.647 13.034 1.00 90.31 233 LEU A O 1
ATOM 1826 N N . GLU A 1 234 ? -23.075 -25.211 13.018 1.00 90.19 234 GLU A N 1
ATOM 1827 C CA . GLU A 1 234 ? -23.219 -25.276 11.551 1.00 90.19 234 GLU A CA 1
ATOM 1828 C C . GLU A 1 234 ? -23.013 -23.926 10.835 1.00 90.19 234 GLU A C 1
ATOM 1830 O O . GLU A 1 234 ? -22.742 -23.887 9.636 1.00 90.19 234 GLU A O 1
ATOM 1835 N N . PHE A 1 235 ? -23.119 -22.816 11.568 1.00 89.75 235 PHE A N 1
ATOM 1836 C CA . PHE A 1 235 ? -22.901 -21.447 11.097 1.00 89.75 235 PHE A CA 1
ATOM 1837 C C . PHE A 1 235 ? -21.652 -20.807 11.715 1.00 89.75 235 PHE A C 1
ATOM 1839 O O . PHE A 1 235 ? -21.482 -19.585 11.646 1.00 89.75 235 PHE A O 1
ATOM 1846 N N . GLN A 1 236 ? -20.767 -21.606 12.309 1.00 90.38 236 GLN A N 1
ATOM 1847 C CA . GLN A 1 236 ? -19.441 -21.170 12.728 1.00 90.38 236 GLN A CA 1
ATOM 1848 C C . GLN A 1 236 ? -18.403 -21.560 11.674 1.00 90.38 236 GLN A C 1
ATOM 1850 O O . GLN A 1 236 ? -18.517 -22.570 10.982 1.00 90.38 236 GLN A O 1
ATOM 1855 N N . ARG A 1 237 ? -17.381 -20.722 11.529 1.00 88.44 237 ARG A N 1
ATOM 1856 C CA . ARG A 1 237 ? -16.147 -21.064 10.821 1.00 88.44 237 ARG A CA 1
ATOM 1857 C C . ARG A 1 237 ? -15.262 -21.938 11.712 1.00 88.44 237 ARG A C 1
ATOM 1859 O O . ARG A 1 237 ? -15.528 -22.091 12.899 1.00 88.44 237 ARG A O 1
ATOM 1866 N N . GLU A 1 238 ? -14.168 -22.446 11.149 1.00 86.94 238 GLU A N 1
ATOM 1867 C CA . GLU A 1 238 ? -13.162 -23.231 11.886 1.00 86.94 238 GLU A CA 1
ATOM 1868 C C . GLU A 1 238 ? -12.550 -22.467 13.073 1.00 86.94 238 GLU A C 1
ATOM 1870 O O . GLU A 1 238 ? -12.209 -23.072 14.082 1.00 86.94 238 GLU A O 1
ATOM 1875 N N . ASP A 1 239 ? -12.467 -21.136 12.983 1.00 84.38 239 ASP A N 1
ATOM 1876 C CA . ASP A 1 239 ? -11.989 -20.254 14.057 1.00 84.38 239 ASP A CA 1
ATOM 1877 C C . ASP A 1 239 ? -13.071 -19.908 15.106 1.00 84.38 239 ASP A C 1
ATOM 1879 O O . ASP A 1 239 ? -12.848 -19.072 15.981 1.00 84.38 239 ASP A O 1
ATOM 1883 N N . GLY A 1 240 ? -14.261 -20.514 15.014 1.00 87.12 240 GLY A N 1
ATOM 1884 C CA . GLY A 1 240 ? -15.403 -20.270 15.901 1.00 87.12 240 GLY A CA 1
ATOM 1885 C C . GLY A 1 240 ? -16.201 -18.999 15.589 1.00 87.12 240 GLY A C 1
ATOM 1886 O O . GLY A 1 240 ? -17.223 -18.741 16.228 1.00 87.12 240 GLY A O 1
ATOM 1887 N N . THR A 1 241 ? -15.791 -18.191 14.605 1.00 88.19 241 THR A N 1
ATOM 1888 C CA . THR A 1 241 ? -16.507 -16.957 14.247 1.00 88.19 241 THR A CA 1
ATOM 1889 C C . THR A 1 241 ? -17.750 -17.231 13.400 1.00 88.19 241 THR A C 1
ATOM 1891 O O . THR A 1 241 ? -17.787 -18.150 12.583 1.00 88.19 241 THR A O 1
ATOM 1894 N N . SER A 1 242 ? -18.779 -16.391 13.533 1.00 89.88 242 SER A N 1
ATOM 1895 C CA . SER A 1 242 ? -20.026 -16.529 12.772 1.00 89.88 242 SER A CA 1
ATOM 1896 C C . SER A 1 242 ? -19.856 -16.300 11.273 1.00 89.88 242 SER A C 1
ATOM 1898 O O . SER A 1 242 ? -19.385 -15.235 10.856 1.00 89.88 242 SER A O 1
ATOM 1900 N N . VAL A 1 243 ? -20.357 -17.220 10.439 1.00 88.81 243 VAL A N 1
ATOM 1901 C CA . VAL A 1 243 ? -20.387 -17.063 8.970 1.00 88.81 243 VAL A CA 1
ATOM 1902 C C . VAL A 1 243 ? -21.162 -15.821 8.512 1.00 88.81 243 VAL A C 1
ATOM 1904 O O . VAL A 1 243 ? -20.904 -15.315 7.419 1.00 88.81 243 VAL A O 1
ATOM 1907 N N . PHE A 1 244 ? -22.064 -15.295 9.349 1.00 87.94 244 PHE A N 1
ATOM 1908 C CA . PHE A 1 244 ? -22.893 -14.121 9.056 1.00 87.94 244 PHE A CA 1
ATOM 1909 C C . PHE A 1 244 ? -22.171 -12.786 9.254 1.00 87.94 244 PHE A C 1
ATOM 1911 O O . PHE A 1 244 ? -22.640 -11.755 8.770 1.00 87.94 244 PHE A O 1
ATOM 1918 N N . ARG A 1 245 ? -21.015 -12.781 9.925 1.00 87.00 245 ARG A N 1
ATOM 1919 C CA . ARG A 1 245 ? -20.129 -11.615 9.962 1.00 87.00 245 ARG A CA 1
ATOM 1920 C C . ARG A 1 245 ? -19.056 -11.758 8.895 1.00 87.00 245 ARG A C 1
ATOM 1922 O O . ARG A 1 245 ? -18.348 -12.762 8.916 1.00 87.00 245 ARG A O 1
ATOM 1929 N N . PRO A 1 246 ? -18.895 -10.799 7.969 1.00 89.00 246 PRO A N 1
ATOM 1930 C CA . PRO A 1 246 ? -17.791 -10.853 7.023 1.00 89.00 246 PRO A CA 1
ATOM 1931 C C . PRO A 1 246 ? -16.451 -10.905 7.766 1.00 89.00 246 PRO A C 1
ATOM 1933 O O . PRO A 1 246 ? -16.261 -10.235 8.783 1.00 89.00 246 PRO A O 1
ATOM 1936 N N . ARG A 1 247 ? -15.516 -11.716 7.266 1.00 88.50 247 ARG A N 1
ATOM 1937 C CA . ARG A 1 247 ? -14.177 -11.811 7.856 1.00 88.50 247 ARG A CA 1
ATOM 1938 C C . ARG A 1 247 ? -13.502 -10.439 7.792 1.00 88.50 247 ARG A C 1
ATOM 1940 O O . ARG A 1 247 ? -13.680 -9.720 6.810 1.00 88.50 247 ARG A O 1
ATOM 1947 N N . HIS A 1 248 ? -12.739 -10.089 8.828 1.00 92.31 248 HIS A N 1
ATOM 1948 C CA . HIS A 1 248 ? -11.964 -8.844 8.871 1.00 92.31 248 HIS A CA 1
ATOM 1949 C C . HIS A 1 248 ? -12.807 -7.552 8.763 1.00 92.31 248 HIS A C 1
ATOM 1951 O O . HIS A 1 248 ? -12.294 -6.491 8.409 1.00 92.31 248 HIS A O 1
ATOM 1957 N N . SER A 1 249 ? -14.102 -7.611 9.104 1.00 91.38 249 SER A N 1
ATOM 1958 C CA . SER A 1 249 ? -15.020 -6.465 9.008 1.00 91.38 249 SER A CA 1
ATOM 1959 C C . SER A 1 249 ? -15.005 -5.527 10.218 1.00 91.38 249 SER A C 1
ATOM 1961 O O . SER A 1 249 ? -15.798 -4.585 10.259 1.00 91.38 249 SER A O 1
ATOM 1963 N N . ILE A 1 250 ? -14.181 -5.807 11.233 1.00 94.75 250 ILE A N 1
ATOM 1964 C CA . ILE A 1 250 ? -14.116 -5.001 12.455 1.00 94.75 250 ILE A CA 1
ATOM 1965 C C . ILE A 1 250 ? -13.564 -3.619 12.104 1.00 94.75 250 ILE A C 1
ATOM 1967 O O . ILE A 1 250 ? -12.505 -3.496 11.491 1.00 94.75 250 ILE A O 1
ATOM 1971 N N . VAL A 1 251 ? -14.312 -2.586 12.488 1.00 97.06 251 VAL A N 1
ATOM 1972 C CA . VAL A 1 251 ? -13.908 -1.185 12.367 1.00 97.06 251 VAL A CA 1
ATOM 1973 C C . VAL A 1 251 ? -13.248 -0.737 13.663 1.00 97.06 251 VAL A C 1
ATOM 1975 O O . VAL A 1 251 ? -13.808 -0.917 14.750 1.00 97.06 251 VAL A O 1
ATOM 1978 N N . PHE A 1 252 ? -12.087 -0.120 13.510 1.00 98.00 252 PHE A N 1
ATOM 1979 C CA . PHE A 1 252 ? -11.233 0.388 14.568 1.00 98.00 252 PHE A CA 1
ATOM 1980 C C . PHE A 1 252 ? -11.049 1.909 14.460 1.00 98.00 252 PHE A C 1
ATOM 1982 O O . PHE A 1 252 ? -11.256 2.493 13.393 1.00 98.00 252 PHE A O 1
ATOM 1989 N N . THR A 1 253 ? -10.655 2.526 15.569 1.00 97.75 253 THR A N 1
ATOM 1990 C CA . THR A 1 253 ? -10.183 3.910 15.718 1.00 97.75 253 THR A CA 1
ATOM 1991 C C . THR A 1 253 ? -9.085 3.953 16.796 1.00 97.75 253 THR A C 1
ATOM 1993 O O . THR A 1 253 ? -8.691 2.899 17.296 1.00 97.75 253 THR A O 1
ATOM 1996 N N . SER A 1 254 ? -8.590 5.132 17.183 1.00 96.38 254 SER A N 1
ATOM 1997 C CA . SER A 1 254 ? -7.666 5.283 18.317 1.00 96.38 254 SER A CA 1
ATOM 1998 C C . SER A 1 254 ? -8.260 6.141 19.428 1.00 96.38 254 SER A C 1
ATOM 2000 O O . SER A 1 254 ? -9.126 6.994 19.202 1.00 96.38 254 SER A O 1
ATOM 2002 N N . SER A 1 255 ? -7.770 5.923 20.646 1.00 93.56 255 SER A N 1
ATOM 2003 C CA . SER A 1 255 ? -8.139 6.724 21.815 1.00 93.56 255 SER A CA 1
ATOM 2004 C C . SER A 1 255 ? -7.779 8.198 21.616 1.00 93.56 255 SER A C 1
ATOM 2006 O O . SER A 1 255 ? -8.545 9.080 21.998 1.00 93.56 255 SER A O 1
ATOM 2008 N N . GLU A 1 256 ? -6.652 8.478 20.962 1.00 91.38 256 GLU A N 1
ATOM 2009 C CA . GLU A 1 256 ? -6.182 9.825 20.642 1.00 91.38 256 GLU A CA 1
ATOM 2010 C C . GLU A 1 256 ? -7.143 10.551 19.695 1.00 91.38 256 GLU A C 1
ATOM 2012 O O . GLU A 1 256 ? -7.434 11.732 19.911 1.00 91.38 256 GLU A O 1
ATOM 2017 N N . LEU A 1 257 ? -7.665 9.850 18.678 1.00 92.44 257 LEU A N 1
ATOM 2018 C CA . LEU A 1 257 ? -8.642 10.396 17.734 1.00 92.44 257 LEU A CA 1
ATOM 2019 C C . LEU A 1 257 ? -9.968 10.714 18.425 1.00 92.44 257 LEU A C 1
ATOM 2021 O O . LEU A 1 257 ? -10.460 11.833 18.284 1.00 92.44 257 LEU A O 1
ATOM 2025 N N . LEU A 1 258 ? -10.510 9.790 19.225 1.00 93.31 258 LEU A N 1
ATOM 2026 C CA . LEU A 1 258 ? -11.745 10.052 19.972 1.00 93.31 258 LEU A CA 1
ATOM 2027 C C . LEU A 1 258 ? -11.573 11.177 20.994 1.00 93.31 258 LEU A C 1
ATOM 2029 O O . LEU A 1 258 ? -12.455 12.020 21.139 1.00 93.31 258 LEU A O 1
ATOM 2033 N N . ALA A 1 259 ? -10.428 11.240 21.677 1.00 92.69 259 ALA A N 1
ATOM 2034 C CA . ALA A 1 259 ? -10.131 12.336 22.590 1.00 92.69 259 ALA A CA 1
ATOM 2035 C C . ALA A 1 259 ? -10.030 13.677 21.844 1.00 92.69 259 ALA A C 1
ATOM 2037 O O . ALA A 1 259 ? -10.461 14.707 22.363 1.00 92.69 259 ALA A O 1
ATOM 2038 N N . ALA A 1 260 ? -9.470 13.691 20.631 1.00 88.38 260 ALA A N 1
ATOM 2039 C CA . ALA A 1 260 ? -9.438 14.883 19.790 1.00 88.38 260 ALA A CA 1
ATOM 2040 C C . ALA A 1 260 ? -10.841 15.311 19.343 1.00 88.38 260 ALA A C 1
ATOM 2042 O O . ALA A 1 260 ? -11.165 16.495 19.442 1.00 88.38 260 ALA A O 1
ATOM 2043 N N . GLU A 1 261 ? -11.680 14.369 18.919 1.00 91.62 261 GLU A N 1
ATOM 2044 C CA . GLU A 1 261 ? -13.070 14.631 18.543 1.00 91.62 261 GLU A CA 1
ATOM 2045 C C . GLU A 1 261 ? -13.888 15.158 19.728 1.00 91.62 261 GLU A C 1
ATOM 2047 O O . GLU A 1 261 ? -14.556 16.183 19.601 1.00 91.62 261 GLU A O 1
ATOM 2052 N N . ALA A 1 262 ? -13.759 14.545 20.908 1.00 92.69 262 ALA A N 1
ATOM 2053 C CA . ALA A 1 262 ? -14.423 15.000 22.127 1.00 92.69 262 ALA A CA 1
ATOM 2054 C C . ALA A 1 262 ? -14.051 16.452 22.472 1.00 92.69 262 ALA A C 1
ATOM 2056 O O . ALA A 1 262 ? -14.936 17.266 22.731 1.00 92.69 262 ALA A O 1
ATOM 2057 N N . ARG A 1 263 ? -12.760 16.814 22.381 1.00 91.31 263 ARG A N 1
ATOM 2058 C CA . ARG A 1 263 ? -12.305 18.205 22.574 1.00 91.31 263 ARG A CA 1
ATOM 2059 C C . ARG A 1 263 ? -12.903 19.166 21.545 1.00 91.31 263 ARG A C 1
ATOM 2061 O O . ARG A 1 263 ? -13.173 20.319 21.878 1.00 91.31 263 ARG A O 1
ATOM 2068 N N . LEU A 1 264 ? -13.078 18.737 20.292 1.00 89.38 264 LEU A N 1
ATOM 2069 C CA . LEU A 1 264 ? -13.703 19.562 19.253 1.00 89.38 264 LEU A CA 1
ATOM 2070 C C . LEU A 1 264 ? -15.196 19.769 19.522 1.00 89.38 264 LEU A C 1
ATOM 2072 O O . LEU A 1 264 ? -15.672 20.897 19.411 1.00 89.38 264 LEU A O 1
ATOM 2076 N N . LEU A 1 265 ? -15.913 18.715 19.914 1.00 91.12 265 LEU A N 1
ATOM 2077 C CA . LEU A 1 265 ? -17.338 18.779 20.247 1.00 91.12 265 LEU A CA 1
ATOM 2078 C C . LEU A 1 265 ? -17.599 19.647 21.480 1.00 91.12 265 LEU A C 1
ATOM 2080 O O . LEU A 1 265 ? -18.481 20.503 21.442 1.00 91.12 265 LEU A O 1
ATOM 2084 N N . GLU A 1 266 ? -16.801 19.483 22.537 1.00 89.00 266 GLU A N 1
ATOM 2085 C CA . GLU A 1 266 ? -16.881 20.316 23.741 1.00 89.00 266 GLU A CA 1
ATOM 2086 C C . GLU A 1 266 ? -16.711 21.797 23.386 1.00 89.00 266 GLU A C 1
ATOM 2088 O O . GLU A 1 266 ? -17.539 22.629 23.751 1.00 89.00 266 GLU A O 1
ATOM 2093 N N . ARG A 1 267 ? -15.690 22.128 22.585 1.00 83.38 267 ARG A N 1
ATOM 2094 C CA . ARG A 1 267 ? -15.447 23.505 22.134 1.00 83.38 267 ARG A CA 1
ATOM 2095 C C . ARG A 1 267 ? -16.553 24.044 21.232 1.00 83.38 267 ARG A C 1
ATOM 2097 O O . ARG A 1 267 ? -16.879 25.222 21.333 1.00 83.38 267 ARG A O 1
ATOM 2104 N N . ALA A 1 268 ? -17.129 23.213 20.367 1.00 81.00 268 ALA A N 1
ATOM 2105 C CA . ALA A 1 268 ? -18.230 23.613 19.493 1.00 81.00 268 ALA A CA 1
ATOM 2106 C C . ALA A 1 268 ? -19.525 23.903 20.274 1.00 81.00 268 ALA A C 1
ATOM 2108 O O . ALA A 1 268 ? -20.310 24.754 19.860 1.00 81.00 268 ALA A O 1
ATOM 2109 N N . ALA A 1 269 ? -19.736 23.234 21.411 1.00 84.81 269 ALA A N 1
ATOM 2110 C CA . ALA A 1 269 ? -20.893 23.447 22.278 1.00 84.81 269 ALA A CA 1
ATOM 2111 C C . ALA A 1 269 ? -20.794 24.721 23.145 1.00 84.81 269 ALA A C 1
ATOM 2113 O O . ALA A 1 269 ? -21.798 25.161 23.710 1.00 84.81 269 ALA A O 1
ATOM 2114 N N . LEU A 1 270 ? -19.613 25.346 23.247 1.00 80.62 270 LEU A N 1
ATOM 2115 C CA . LEU A 1 270 ? -19.415 26.579 24.013 1.00 80.62 270 LEU A CA 1
ATOM 2116 C C . LEU A 1 270 ? -20.015 27.797 23.286 1.00 80.62 270 LEU A C 1
ATOM 2118 O O . LEU A 1 270 ? -19.339 28.517 22.554 1.00 80.62 270 LEU A O 1
ATOM 2122 N N . LEU A 1 271 ? -21.290 28.087 23.560 1.00 72.81 271 LEU A N 1
ATOM 2123 C CA . LEU A 1 271 ? -21.994 29.287 23.067 1.00 72.81 271 LEU A CA 1
ATOM 2124 C C . LEU A 1 271 ? -21.570 30.590 23.773 1.00 72.81 271 LEU A C 1
ATOM 2126 O O . LEU A 1 271 ? -21.966 31.682 23.364 1.00 72.81 271 LEU A O 1
ATOM 2130 N N . THR A 1 272 ? -20.769 30.478 24.833 1.00 74.50 272 THR A N 1
ATOM 2131 C CA . THR A 1 272 ? -20.216 31.591 25.620 1.00 74.50 272 THR A CA 1
ATOM 2132 C C . THR A 1 272 ? -18.789 31.953 25.211 1.00 74.50 272 THR A C 1
ATOM 2134 O O . THR A 1 272 ? -18.127 32.712 25.920 1.00 74.50 272 THR A O 1
ATOM 2137 N N . ALA A 1 273 ? -18.291 31.412 24.093 1.00 65.56 273 ALA A N 1
ATOM 2138 C CA . ALA A 1 273 ? -16.978 31.769 23.577 1.00 65.56 273 ALA A CA 1
ATOM 2139 C C . ALA A 1 273 ? -16.884 33.299 23.376 1.00 65.56 273 ALA A C 1
ATOM 2141 O O . ALA A 1 273 ? -17.843 33.904 22.877 1.00 65.56 273 ALA A O 1
ATOM 2142 N N . PRO A 1 274 ? -15.760 33.943 23.757 1.00 65.81 274 PRO A N 1
ATOM 2143 C CA . PRO A 1 274 ? -15.565 35.372 23.561 1.00 65.81 274 PRO A CA 1
ATOM 2144 C C . PRO A 1 274 ? -15.876 35.745 22.114 1.00 65.81 274 PRO A C 1
ATOM 2146 O O . PRO A 1 274 ? -15.255 35.237 21.177 1.00 65.81 274 PRO A O 1
ATOM 2149 N N . ARG A 1 275 ? -16.867 36.618 21.918 1.00 63.53 275 ARG A N 1
ATOM 2150 C CA . ARG A 1 275 ? -17.150 37.137 20.584 1.00 63.53 275 ARG A CA 1
ATOM 2151 C C . ARG A 1 275 ? -15.987 38.007 20.183 1.00 63.53 275 ARG A C 1
ATOM 2153 O O . ARG A 1 275 ? -15.636 38.959 20.878 1.00 63.53 275 ARG A O 1
ATOM 2160 N N . VAL A 1 276 ? -15.401 37.673 19.050 1.00 60.69 276 VAL A N 1
ATOM 2161 C CA . VAL A 1 276 ? -14.311 38.469 18.547 1.00 60.69 276 VAL A CA 1
ATOM 2162 C C . VAL A 1 276 ? -14.870 39.770 17.986 1.00 60.69 276 VAL A C 1
ATOM 2164 O O . VAL A 1 276 ? -15.692 39.747 17.071 1.00 60.69 276 VAL A O 1
ATOM 2167 N N . ALA A 1 277 ? -14.443 40.904 18.543 1.00 63.38 277 ALA A N 1
ATOM 2168 C CA . ALA A 1 277 ? -14.747 42.200 17.958 1.00 63.38 277 ALA A CA 1
ATOM 2169 C C . ALA A 1 277 ? -14.239 42.227 16.509 1.00 63.38 277 ALA A C 1
ATOM 2171 O O . ALA A 1 277 ? -13.100 41.834 16.238 1.00 63.38 277 ALA A O 1
ATOM 2172 N N . LEU A 1 278 ? -15.086 42.675 15.579 1.00 56.81 278 LEU A N 1
ATOM 2173 C CA . LEU A 1 278 ? -14.691 42.883 14.186 1.00 56.81 278 LEU A CA 1
ATOM 2174 C C . LEU A 1 278 ? -13.425 43.759 14.164 1.00 56.81 278 LEU A C 1
ATOM 2176 O O . LEU A 1 278 ? -13.434 44.866 14.696 1.00 56.81 278 LEU A O 1
ATOM 2180 N N . GLY A 1 279 ? -12.332 43.229 13.604 1.00 61.69 279 GLY A N 1
ATOM 2181 C CA . GLY A 1 279 ? -11.022 43.894 13.546 1.00 61.69 279 GLY A CA 1
ATOM 2182 C C . GLY A 1 279 ? -9.976 43.439 14.575 1.00 61.69 279 GLY A C 1
ATOM 2183 O O . GLY A 1 279 ? -8.848 43.918 14.514 1.00 61.69 279 GLY A O 1
ATOM 2184 N N . SER A 1 280 ? -10.291 42.521 15.497 1.00 73.06 280 SER A N 1
ATOM 2185 C CA . SER A 1 280 ? -9.282 41.976 16.420 1.00 73.06 280 SER A CA 1
ATOM 2186 C C . SER A 1 280 ? -8.422 40.873 15.781 1.00 73.06 280 SER A C 1
ATOM 2188 O O . SER A 1 280 ? -8.813 40.239 14.798 1.00 73.06 280 SER A O 1
ATOM 2190 N N . ALA A 1 281 ? -7.267 40.587 16.389 1.00 77.38 281 ALA A N 1
ATOM 2191 C CA . ALA A 1 281 ? -6.369 39.503 15.992 1.00 77.38 281 ALA A CA 1
ATOM 2192 C C . ALA A 1 281 ? -7.069 38.135 15.876 1.00 77.38 281 ALA A C 1
ATOM 2194 O O . ALA A 1 281 ? -6.778 37.370 14.959 1.00 77.38 281 ALA A O 1
ATOM 2195 N N . ALA A 1 282 ? -8.059 37.843 16.724 1.00 73.12 282 ALA A N 1
ATOM 2196 C CA . ALA A 1 282 ? -8.822 36.600 16.631 1.00 73.12 282 ALA A CA 1
ATOM 2197 C C . ALA A 1 282 ? -9.801 36.577 15.432 1.00 73.12 282 ALA A C 1
ATOM 2199 O O . ALA A 1 282 ? -10.122 35.504 14.924 1.00 73.12 282 ALA A O 1
ATOM 2200 N N . ALA A 1 283 ? -10.243 37.736 14.925 1.00 78.00 283 ALA A N 1
ATOM 2201 C CA . ALA A 1 283 ? -11.134 37.829 13.769 1.00 78.00 283 ALA A CA 1
ATOM 2202 C C . ALA A 1 283 ? -10.304 37.633 12.504 1.00 78.00 283 ALA A C 1
ATOM 2204 O O . ALA A 1 283 ? -10.698 36.881 11.615 1.00 78.00 283 ALA A O 1
ATOM 2205 N N . THR A 1 284 ? -9.105 38.218 12.490 1.00 82.94 284 THR A N 1
ATOM 2206 C CA . THR A 1 284 ? -8.075 37.948 11.488 1.00 82.94 284 THR A CA 1
ATOM 2207 C C . THR A 1 284 ? -7.689 36.469 11.493 1.00 82.94 284 THR A C 1
ATOM 2209 O O . THR A 1 284 ? -7.663 35.847 10.435 1.00 82.94 284 THR A O 1
ATOM 2212 N N . TRP A 1 285 ? -7.468 35.853 12.660 1.00 86.38 285 TRP A N 1
ATOM 2213 C CA . TRP A 1 285 ? -7.197 34.415 12.767 1.00 86.38 285 TRP A CA 1
ATOM 2214 C C . TRP A 1 285 ? -8.333 33.575 12.169 1.00 86.38 285 TRP A C 1
ATOM 2216 O O . TRP A 1 285 ? -8.088 32.707 11.333 1.00 86.38 285 TRP A O 1
ATOM 2226 N N . HIS A 1 286 ? -9.583 33.878 12.532 1.00 82.56 286 HIS A N 1
ATOM 2227 C CA . HIS A 1 286 ? -10.757 33.169 12.026 1.00 82.56 286 HIS A CA 1
ATOM 2228 C C . HIS A 1 286 ? -10.918 33.322 10.508 1.00 82.56 286 HIS A C 1
ATOM 2230 O O . HIS A 1 286 ? -11.139 32.337 9.809 1.00 82.56 286 HIS A O 1
ATOM 2236 N N . GLN A 1 287 ? -10.740 34.532 9.972 1.00 85.50 287 GLN A N 1
ATOM 2237 C CA . GLN A 1 287 ? -10.801 34.791 8.533 1.00 85.50 287 GLN A CA 1
ATOM 2238 C C . GLN A 1 287 ? -9.732 34.003 7.765 1.00 85.50 287 GLN A C 1
ATOM 2240 O O . GLN A 1 287 ? -10.022 33.422 6.718 1.00 85.50 287 GLN A O 1
ATOM 2245 N N . ASN A 1 288 ? -8.515 33.929 8.307 1.00 89.69 288 ASN A N 1
ATOM 2246 C CA . ASN A 1 288 ? -7.442 33.117 7.744 1.00 89.69 288 ASN A CA 1
ATOM 2247 C C . ASN A 1 288 ? -7.758 31.611 7.812 1.00 89.69 288 ASN A C 1
ATOM 2249 O O . ASN A 1 288 ? -7.552 30.895 6.831 1.00 89.69 288 ASN A O 1
ATOM 2253 N N . GLY A 1 289 ? -8.338 31.136 8.919 1.00 89.94 289 GLY A N 1
ATOM 2254 C CA . GLY A 1 289 ? -8.847 29.767 9.044 1.00 89.94 289 GLY A CA 1
ATOM 2255 C C . GLY A 1 289 ? -9.925 29.438 8.004 1.00 89.94 289 GLY A C 1
ATOM 2256 O O . GLY A 1 289 ? -9.850 28.403 7.342 1.00 89.94 289 GLY A O 1
ATOM 2257 N N . CYS A 1 290 ? -10.877 30.348 7.778 1.00 89.81 290 CYS A N 1
ATOM 2258 C CA . CYS A 1 290 ? -11.899 30.218 6.737 1.00 89.81 290 CYS A CA 1
ATOM 2259 C C . CYS A 1 290 ? -11.300 30.197 5.324 1.00 89.81 290 CYS A C 1
ATOM 2261 O O . CYS A 1 290 ? -11.767 29.433 4.485 1.00 89.81 290 CYS A O 1
ATOM 2263 N N . ALA A 1 291 ? -10.246 30.973 5.051 1.00 88.44 291 ALA A N 1
ATOM 2264 C CA . ALA A 1 291 ? -9.547 30.930 3.765 1.00 88.44 291 ALA A CA 1
ATOM 2265 C C . ALA A 1 291 ? -8.872 29.567 3.522 1.00 88.44 291 ALA A C 1
ATOM 2267 O O . ALA A 1 291 ? -8.958 29.020 2.419 1.00 88.44 291 ALA A O 1
ATOM 2268 N N . VAL A 1 292 ? -8.260 28.979 4.557 1.00 90.31 292 VAL A N 1
ATOM 2269 C CA . VAL A 1 292 ? -7.712 27.614 4.499 1.00 90.31 292 VAL A CA 1
ATOM 2270 C C . VAL A 1 292 ? -8.832 26.591 4.286 1.00 90.31 292 VAL A C 1
ATOM 2272 O O . VAL A 1 292 ? -8.703 25.723 3.424 1.00 90.31 292 VAL A O 1
ATOM 2275 N N . ALA A 1 293 ? -9.949 26.703 5.008 1.00 86.94 293 ALA A N 1
ATOM 2276 C CA . ALA A 1 293 ? -11.099 25.812 4.849 1.00 86.94 293 ALA A CA 1
ATOM 2277 C C . ALA A 1 293 ? -11.716 25.901 3.442 1.00 86.94 293 ALA A C 1
ATOM 2279 O O . ALA A 1 293 ? -11.951 24.872 2.816 1.00 86.94 293 ALA A O 1
ATOM 2280 N N . ALA A 1 294 ? -11.891 27.109 2.901 1.00 82.94 294 ALA A N 1
ATOM 2281 C CA . ALA A 1 294 ? -12.398 27.330 1.548 1.00 82.94 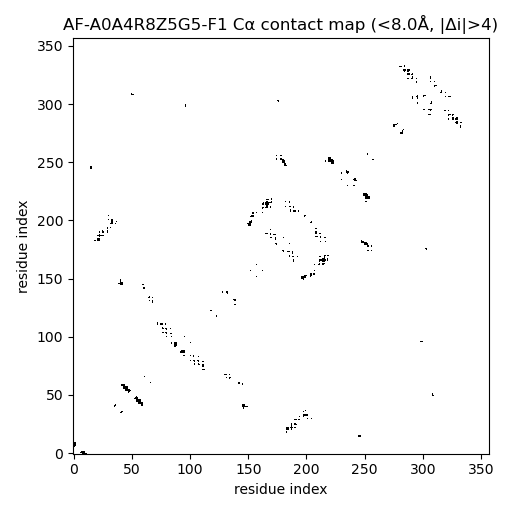294 ALA A CA 1
ATOM 2282 C C . ALA A 1 294 ? -11.452 26.767 0.475 1.00 82.94 294 ALA A C 1
ATOM 2284 O O . ALA A 1 294 ? -11.905 26.184 -0.509 1.00 82.94 294 ALA A O 1
ATOM 2285 N N . TYR A 1 295 ? -10.134 26.889 0.669 1.00 86.56 295 TYR A N 1
ATOM 2286 C CA . TYR A 1 295 ? -9.150 26.234 -0.194 1.00 86.56 295 TYR A CA 1
ATOM 2287 C C . TYR A 1 295 ? -9.281 24.705 -0.125 1.00 86.56 295 TYR A C 1
ATOM 2289 O O . TYR A 1 295 ? -9.324 24.040 -1.161 1.00 86.56 295 TYR A O 1
ATOM 2297 N N . ARG A 1 296 ? -9.392 24.140 1.084 1.00 88.81 296 ARG A N 1
ATOM 2298 C CA . ARG A 1 296 ? -9.578 22.695 1.276 1.00 88.81 296 ARG A CA 1
ATOM 2299 C C . ARG A 1 296 ? -10.844 22.183 0.607 1.00 88.81 296 ARG A C 1
ATOM 2301 O O . ARG A 1 296 ? -10.777 21.155 -0.057 1.00 88.81 296 ARG A O 1
ATOM 2308 N N . ASP A 1 297 ? -11.948 22.904 0.740 1.00 80.19 297 ASP A N 1
ATOM 2309 C CA . ASP A 1 297 ? -13.226 22.556 0.125 1.00 80.19 297 ASP A CA 1
ATOM 2310 C C . ASP A 1 297 ? -13.139 22.603 -1.408 1.00 80.19 297 ASP A C 1
ATOM 2312 O O . ASP A 1 297 ? -13.378 21.604 -2.088 1.00 80.19 297 ASP A O 1
ATOM 2316 N N . ARG A 1 298 ? -12.641 23.718 -1.962 1.00 82.31 298 ARG A N 1
ATOM 2317 C CA . ARG A 1 298 ? -12.494 23.912 -3.413 1.00 82.31 298 ARG A CA 1
ATOM 2318 C C . ARG A 1 298 ? -11.630 22.844 -4.087 1.00 82.31 298 ARG A C 1
ATOM 2320 O O . ARG A 1 298 ? -11.884 22.495 -5.240 1.00 82.31 298 ARG A O 1
ATOM 2327 N N . TYR A 1 299 ? -10.608 22.346 -3.392 1.00 79.12 299 TYR A N 1
ATOM 2328 C CA . TYR A 1 299 ? -9.680 21.335 -3.908 1.00 79.12 299 TYR A CA 1
ATOM 2329 C C . TYR A 1 299 ? -9.899 19.934 -3.311 1.00 79.12 299 TYR A C 1
ATOM 2331 O O . TYR A 1 299 ? -9.065 19.054 -3.526 1.00 79.12 299 TYR A O 1
ATOM 2339 N N . ALA A 1 300 ? -11.019 19.712 -2.609 1.00 75.50 300 ALA A N 1
ATOM 2340 C CA . ALA A 1 300 ? -11.413 18.437 -2.004 1.00 75.50 300 ALA A CA 1
ATOM 2341 C C . ALA A 1 300 ? -10.299 17.775 -1.162 1.00 75.50 300 ALA A C 1
ATOM 2343 O O . ALA A 1 300 ? -10.016 16.579 -1.278 1.00 75.50 300 ALA A O 1
ATOM 2344 N N . ILE A 1 301 ? -9.632 18.567 -0.320 1.00 74.94 301 ILE A N 1
ATOM 2345 C CA . ILE A 1 301 ? -8.515 18.113 0.511 1.00 74.94 301 ILE A CA 1
ATOM 2346 C C . ILE A 1 301 ? -9.055 17.413 1.760 1.00 74.94 301 ILE A C 1
ATOM 2348 O O . ILE A 1 301 ? -9.508 18.047 2.711 1.00 74.94 301 ILE A O 1
ATOM 2352 N N . ILE A 1 302 ? -8.934 16.089 1.763 1.00 64.81 302 ILE A N 1
ATOM 2353 C CA . ILE A 1 302 ? -9.375 15.187 2.841 1.00 64.81 302 ILE A CA 1
ATOM 2354 C C . ILE A 1 302 ? -8.228 14.670 3.727 1.00 64.81 302 ILE A C 1
ATOM 2356 O O . ILE A 1 302 ? -8.475 14.016 4.733 1.00 64.81 302 ILE A O 1
ATOM 2360 N N . GLY A 1 303 ? -6.972 14.960 3.373 1.00 61.69 303 GLY A N 1
ATOM 2361 C CA . GLY A 1 303 ? -5.795 14.520 4.130 1.00 61.69 303 GLY A CA 1
ATOM 2362 C C . GLY A 1 303 ? -5.474 15.393 5.349 1.00 61.69 303 GLY A C 1
ATOM 2363 O O . GLY A 1 303 ? -5.935 16.536 5.457 1.00 61.69 303 GLY A O 1
ATOM 2364 N N . ALA A 1 304 ? -4.616 14.862 6.228 1.00 61.00 304 ALA A N 1
ATOM 2365 C CA . ALA A 1 304 ? -4.148 15.520 7.453 1.00 61.00 304 ALA A CA 1
ATOM 2366 C C . ALA A 1 304 ? -3.341 16.809 7.197 1.00 61.00 304 ALA A C 1
ATOM 2368 O O . ALA A 1 304 ? -3.273 17.692 8.049 1.00 61.00 304 ALA A O 1
ATOM 2369 N N . LYS A 1 305 ? -2.753 16.964 6.003 1.00 74.56 305 LYS A N 1
ATOM 2370 C CA . LYS A 1 305 ? -2.030 18.187 5.628 1.00 74.56 305 LYS A CA 1
ATOM 2371 C C . LYS A 1 305 ? -3.002 19.346 5.413 1.00 74.56 305 LYS A C 1
ATOM 2373 O O . LYS A 1 305 ? -3.916 19.193 4.597 1.00 74.56 305 LYS A O 1
ATOM 2378 N N . PRO A 1 306 ? -2.769 20.527 6.018 1.00 76.69 306 PRO A N 1
ATOM 2379 C CA . PRO A 1 306 ? -3.672 21.671 5.906 1.00 76.69 306 PRO A CA 1
ATOM 2380 C C . PRO A 1 306 ? -3.989 22.075 4.461 1.00 76.69 306 PRO A C 1
ATOM 2382 O O . PRO A 1 306 ? -5.143 22.364 4.160 1.00 76.69 306 PRO A O 1
ATOM 2385 N N . LEU A 1 307 ? -3.002 22.016 3.558 1.00 83.44 307 LEU A N 1
ATOM 2386 C CA . LEU A 1 307 ? -3.113 22.504 2.174 1.00 83.44 307 LEU A CA 1
ATOM 2387 C C . LEU A 1 307 ? -2.928 21.418 1.098 1.00 83.44 307 LEU A C 1
ATOM 2389 O O . LEU A 1 307 ? -2.809 21.735 -0.084 1.00 83.44 307 LEU A O 1
ATOM 2393 N N . GLY A 1 308 ? -2.971 20.139 1.485 1.00 77.12 308 GLY A N 1
ATOM 2394 C CA . GLY A 1 308 ? -2.921 19.016 0.543 1.00 77.12 308 GLY A CA 1
ATOM 2395 C C . GLY A 1 308 ? -1.590 18.880 -0.212 1.00 77.12 308 GLY A C 1
ATOM 2396 O O . GLY A 1 308 ? -0.533 19.269 0.289 1.00 77.12 308 GLY A O 1
ATOM 2397 N N . VAL A 1 309 ? -1.653 18.274 -1.402 1.00 74.69 309 VAL A N 1
ATOM 2398 C CA . VAL A 1 309 ? -0.506 18.042 -2.300 1.00 74.69 309 VAL A CA 1
ATOM 2399 C C . VAL A 1 309 ? 0.027 19.350 -2.895 1.00 74.69 309 VAL A C 1
ATOM 2401 O O . VAL A 1 309 ? -0.685 20.356 -2.956 1.00 74.69 309 VAL A O 1
ATOM 2404 N N . VAL A 1 310 ? 1.271 19.328 -3.389 1.00 73.56 310 VAL A N 1
ATOM 2405 C CA . VAL A 1 310 ? 1.863 20.473 -4.102 1.00 73.56 310 VAL A CA 1
ATOM 2406 C C . VAL A 1 310 ? 0.982 20.840 -5.308 1.00 73.56 310 VAL A C 1
ATOM 2408 O O . VAL A 1 310 ? 0.638 19.963 -6.100 1.00 73.56 310 VAL A O 1
ATOM 2411 N N . PRO A 1 311 ? 0.606 22.119 -5.463 1.00 74.62 311 PRO A N 1
ATOM 2412 C CA . PRO A 1 311 ? -0.264 22.559 -6.543 1.00 74.62 311 PRO A CA 1
ATOM 2413 C C . PRO A 1 311 ? 0.438 22.477 -7.904 1.00 74.62 311 PRO A C 1
ATOM 2415 O O . PRO A 1 311 ? 1.510 23.045 -8.112 1.00 74.62 311 PRO A O 1
ATOM 2418 N N . GLU A 1 312 ? -0.198 21.804 -8.858 1.00 59.56 312 GLU A N 1
ATOM 2419 C CA . GLU A 1 312 ? 0.368 21.571 -10.195 1.00 59.56 312 GLU A CA 1
ATOM 2420 C C . GLU A 1 312 ? 0.002 22.704 -11.170 1.00 59.56 312 GLU A C 1
ATOM 2422 O O . GLU A 1 312 ? 0.850 23.176 -11.929 1.00 59.56 312 GLU A O 1
ATOM 2427 N N . SER A 1 313 ? -1.231 23.224 -11.084 1.00 63.75 313 SER A N 1
ATOM 2428 C CA . SER A 1 313 ? -1.730 24.294 -11.966 1.00 63.75 313 SER A CA 1
ATOM 2429 C C . SER A 1 313 ? -1.398 25.698 -11.456 1.00 63.75 313 SER A C 1
ATOM 2431 O O . SER A 1 313 ? -1.369 25.937 -10.251 1.00 63.75 313 SER A O 1
ATOM 2433 N N . THR A 1 314 ? -1.223 26.663 -12.363 1.00 62.19 314 THR A N 1
ATOM 2434 C CA . THR A 1 314 ? -0.961 28.075 -12.022 1.00 62.19 314 THR A CA 1
ATOM 2435 C C . THR A 1 314 ? -2.067 28.690 -11.157 1.00 62.19 314 THR A C 1
ATOM 2437 O O . THR A 1 314 ? -1.772 29.385 -10.187 1.00 62.19 314 THR A O 1
ATOM 2440 N N . ALA A 1 315 ? -3.335 28.375 -11.442 1.00 65.50 315 ALA A N 1
ATOM 2441 C CA . ALA A 1 315 ? -4.473 28.841 -10.646 1.00 65.50 315 ALA A CA 1
ATOM 2442 C C . ALA A 1 315 ? -4.444 28.273 -9.217 1.00 65.50 315 ALA A C 1
ATOM 2444 O O . ALA A 1 315 ? -4.592 29.015 -8.247 1.00 65.50 315 ALA A O 1
ATOM 2445 N N . GLN A 1 316 ? -4.163 26.9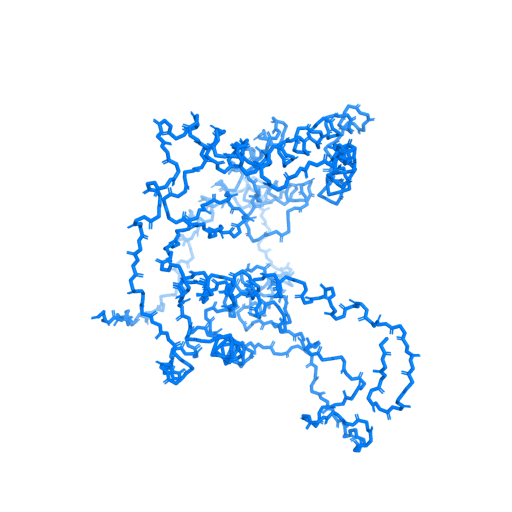73 -9.074 1.00 78.88 316 GLN A N 1
ATOM 2446 C CA . GLN A 1 316 ? -4.022 26.360 -7.756 1.00 78.88 316 GLN A CA 1
ATOM 2447 C C . GLN A 1 316 ? -2.767 26.854 -7.034 1.00 78.88 316 GLN A C 1
ATOM 2449 O O . GLN A 1 316 ? -2.813 27.007 -5.825 1.00 78.88 316 GLN A O 1
ATOM 2454 N N . LYS A 1 317 ? -1.662 27.145 -7.733 1.00 75.94 317 LYS A N 1
ATOM 2455 C CA . LYS A 1 317 ? -0.451 27.732 -7.132 1.00 75.94 317 LYS A CA 1
ATOM 2456 C C . LYS A 1 317 ? -0.750 29.094 -6.508 1.00 75.94 317 LYS A C 1
ATOM 2458 O O . LYS A 1 317 ? -0.295 29.359 -5.399 1.00 75.94 317 LYS A O 1
ATOM 2463 N N . LEU A 1 318 ? -1.552 29.923 -7.177 1.00 78.75 318 LEU A N 1
ATOM 2464 C CA . LEU A 1 318 ? -1.975 31.220 -6.650 1.00 78.75 318 LEU A CA 1
ATOM 2465 C C . LEU A 1 318 ? -2.896 31.067 -5.431 1.00 78.75 318 LEU A C 1
ATOM 2467 O O . LEU A 1 318 ? -2.663 31.694 -4.399 1.00 78.75 318 LEU A O 1
ATOM 2471 N N . ASP A 1 319 ? -3.909 30.204 -5.519 1.00 83.94 319 ASP A N 1
ATOM 2472 C CA . ASP A 1 319 ? -4.814 29.940 -4.395 1.00 83.94 319 ASP A CA 1
ATOM 2473 C C . ASP A 1 319 ? -4.087 29.281 -3.214 1.00 83.94 319 ASP A C 1
ATOM 2475 O O . ASP A 1 319 ? -4.319 29.641 -2.063 1.00 83.94 319 ASP A O 1
ATOM 2479 N N . ALA A 1 320 ? -3.156 28.367 -3.486 1.00 85.38 320 ALA A N 1
ATOM 2480 C CA . ALA A 1 320 ? -2.320 27.723 -2.483 1.00 85.38 320 ALA A CA 1
ATOM 2481 C C . ALA A 1 320 ? -1.344 28.708 -1.845 1.00 85.38 320 ALA A C 1
ATOM 2483 O O . ALA A 1 320 ? -1.078 28.578 -0.657 1.00 85.38 320 ALA A O 1
ATOM 2484 N N . SER A 1 321 ? -0.825 29.688 -2.593 1.00 86.19 321 SER A N 1
ATOM 2485 C CA . SER A 1 321 ? -0.008 30.777 -2.047 1.00 86.19 321 SER A CA 1
ATOM 2486 C C . SER A 1 321 ? -0.823 31.636 -1.079 1.00 86.19 321 SER A C 1
ATOM 2488 O O . SER A 1 321 ? -0.370 31.892 0.035 1.00 86.19 321 SER A O 1
ATOM 2490 N N . ARG A 1 322 ? -2.063 31.991 -1.445 1.00 88.06 322 ARG A N 1
ATOM 2491 C CA . ARG A 1 322 ? -2.996 32.706 -0.556 1.00 88.06 322 ARG A CA 1
ATOM 2492 C C . ARG A 1 322 ? -3.335 31.888 0.688 1.00 88.06 322 ARG A C 1
ATOM 2494 O O . ARG A 1 322 ? -3.307 32.419 1.792 1.00 88.06 322 ARG A O 1
ATOM 2501 N N . ALA A 1 323 ? -3.598 30.594 0.525 1.00 90.88 323 ALA A N 1
ATOM 2502 C CA . ALA A 1 323 ? -3.900 29.701 1.637 1.00 90.88 323 ALA A CA 1
ATOM 2503 C C . ALA A 1 323 ? -2.673 29.430 2.529 1.00 90.88 323 ALA A C 1
ATOM 2505 O O . ALA A 1 323 ? -2.826 29.313 3.740 1.00 90.88 323 ALA A O 1
ATOM 2506 N N . HIS A 1 324 ? -1.456 29.389 1.969 1.00 90.94 324 HIS A N 1
ATOM 2507 C CA . HIS A 1 324 ? -0.202 29.323 2.734 1.00 90.94 324 HIS A CA 1
ATOM 2508 C C . HIS A 1 324 ? 0.008 30.588 3.558 1.00 90.94 324 HIS A C 1
ATOM 2510 O O . HIS A 1 324 ? 0.312 30.489 4.742 1.00 90.94 324 HIS A O 1
ATOM 2516 N N . ALA A 1 325 ? -0.176 31.765 2.952 1.00 90.25 325 ALA A N 1
ATOM 2517 C CA . ALA A 1 325 ? -0.081 33.033 3.665 1.00 90.25 325 ALA A CA 1
ATOM 2518 C C . ALA A 1 325 ? -1.105 33.097 4.807 1.00 90.25 325 ALA A C 1
ATOM 2520 O O . ALA A 1 325 ? -0.746 33.447 5.928 1.00 90.25 325 ALA A O 1
ATOM 2521 N N . ALA A 1 326 ? -2.344 32.667 4.548 1.00 90.62 326 ALA A N 1
ATOM 2522 C CA . ALA A 1 326 ? -3.387 32.609 5.563 1.00 90.62 326 ALA A CA 1
ATOM 2523 C C . ALA A 1 326 ? -3.059 31.623 6.694 1.00 90.62 326 ALA A C 1
ATOM 2525 O O . ALA A 1 326 ? -3.200 31.953 7.868 1.00 90.62 326 ALA A O 1
ATOM 2526 N N . LEU A 1 327 ? -2.564 30.428 6.364 1.00 91.12 327 LEU A N 1
ATOM 2527 C CA . LEU A 1 327 ? -2.151 29.444 7.361 1.00 91.12 327 LEU A CA 1
ATOM 2528 C C . LEU A 1 327 ? -1.007 29.970 8.238 1.00 91.12 327 LEU A C 1
ATOM 2530 O O . LEU A 1 327 ? -1.079 29.849 9.457 1.00 91.12 327 LEU A O 1
ATOM 2534 N N . ALA A 1 328 ? 0.012 30.582 7.632 1.00 89.62 328 ALA A N 1
ATOM 2535 C CA . ALA A 1 328 ? 1.142 31.160 8.354 1.00 89.62 328 ALA A CA 1
ATOM 2536 C C . ALA A 1 328 ? 0.715 32.334 9.250 1.00 89.62 328 ALA A C 1
ATOM 2538 O O . ALA A 1 328 ? 1.212 32.470 10.365 1.00 89.62 328 ALA A O 1
ATOM 2539 N N . GLU A 1 329 ? -0.222 33.169 8.792 1.00 87.38 329 GLU A N 1
ATOM 2540 C CA . GLU A 1 329 ? -0.816 34.248 9.588 1.00 87.38 329 GLU A CA 1
ATOM 2541 C C . GLU A 1 329 ? -1.597 33.696 10.784 1.00 87.38 329 GLU A C 1
ATOM 2543 O O . GLU A 1 329 ? -1.384 34.128 11.914 1.00 87.38 329 GLU A O 1
ATOM 2548 N N . ALA A 1 330 ? -2.453 32.696 10.559 1.00 87.19 330 ALA A N 1
ATOM 2549 C CA . ALA A 1 330 ? -3.202 32.040 11.624 1.00 87.19 330 ALA A CA 1
ATOM 2550 C C . ALA A 1 330 ? -2.268 31.370 12.648 1.00 87.19 330 ALA A C 1
ATOM 2552 O O . ALA A 1 330 ? -2.499 31.474 13.850 1.00 87.19 330 ALA A O 1
ATOM 2553 N N . GLN A 1 331 ? -1.190 30.723 12.200 1.00 86.56 331 GLN A N 1
ATOM 2554 C CA . GLN A 1 331 ? -0.181 30.145 13.093 1.00 86.56 331 GLN A CA 1
ATOM 2555 C C . GLN A 1 331 ? 0.523 31.230 13.912 1.00 86.56 331 GLN A C 1
ATOM 2557 O O . GLN A 1 331 ? 0.562 31.137 15.132 1.00 86.56 331 GLN A O 1
ATOM 2562 N N . ARG A 1 332 ? 0.972 32.319 13.278 1.00 85.75 332 ARG A N 1
ATOM 2563 C CA . ARG A 1 332 ? 1.648 33.422 13.977 1.00 85.75 332 ARG A CA 1
ATOM 2564 C C . ARG A 1 332 ? 0.759 34.102 15.017 1.00 85.75 332 ARG A C 1
ATOM 2566 O O . ARG A 1 332 ? 1.231 34.439 16.097 1.00 85.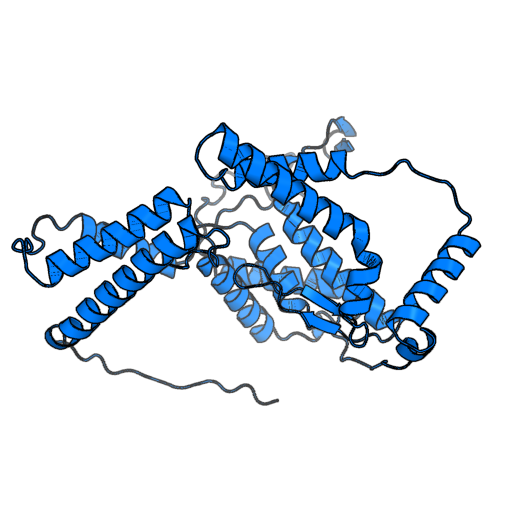75 332 ARG A O 1
ATOM 2573 N N . LEU A 1 333 ? -0.518 34.310 14.696 1.00 83.44 333 LEU A N 1
ATOM 2574 C CA . LEU A 1 333 ? -1.502 34.876 15.623 1.00 83.44 333 LEU A CA 1
ATOM 2575 C C . LEU A 1 333 ? -1.805 33.913 16.781 1.00 83.44 333 LEU A C 1
ATOM 2577 O O . LEU A 1 333 ? -1.973 34.360 17.912 1.00 83.44 333 LEU A O 1
ATOM 2581 N N . ALA A 1 334 ? -1.827 32.600 16.525 1.00 77.62 334 ALA A N 1
ATOM 2582 C CA . ALA A 1 334 ? -1.960 31.592 17.575 1.00 77.62 334 ALA A CA 1
ATOM 2583 C C . ALA A 1 334 ? -0.728 31.562 18.497 1.00 77.62 334 ALA A C 1
ATOM 2585 O O . ALA A 1 334 ? -0.882 31.556 19.716 1.00 77.62 334 ALA A O 1
ATOM 2586 N N . ASP A 1 335 ? 0.480 31.626 17.934 1.00 77.38 335 ASP A N 1
ATOM 2587 C CA . ASP A 1 335 ? 1.743 31.618 18.682 1.00 77.38 335 ASP A CA 1
ATOM 2588 C C . ASP A 1 335 ? 1.952 32.915 19.482 1.00 77.38 335 ASP A C 1
ATOM 2590 O O . ASP A 1 335 ? 2.399 32.884 20.629 1.00 77.38 335 ASP A O 1
ATOM 2594 N N . GLY A 1 336 ? 1.568 34.064 18.916 1.00 64.50 336 GLY A N 1
ATOM 2595 C CA . GLY A 1 336 ? 1.619 35.370 19.580 1.00 64.50 336 GLY A CA 1
ATOM 2596 C C . GLY A 1 336 ? 0.618 35.524 20.729 1.00 64.50 336 GLY A C 1
ATOM 2597 O O . GLY A 1 336 ? 0.822 36.353 21.612 1.00 64.50 336 GLY A O 1
ATOM 2598 N N . HIS A 1 337 ? -0.444 34.715 20.753 1.00 59.91 337 HIS A N 1
ATOM 2599 C CA . HIS A 1 337 ? -1.425 34.670 21.843 1.00 59.91 337 HIS A CA 1
ATOM 2600 C C . HIS A 1 337 ? -1.226 33.477 22.789 1.00 59.91 337 HIS A C 1
ATOM 2602 O O . HIS A 1 337 ? -1.783 33.464 23.884 1.00 59.91 337 HIS A O 1
ATOM 2608 N N . ALA A 1 338 ? -0.366 32.514 22.440 1.00 47.44 338 ALA A N 1
ATOM 2609 C CA . ALA A 1 338 ? 0.046 31.436 23.340 1.00 47.44 338 ALA A CA 1
ATOM 2610 C C . ALA A 1 338 ? 0.842 31.948 24.560 1.00 47.44 338 ALA A C 1
ATOM 2612 O O . ALA A 1 338 ? 0.949 31.243 25.565 1.00 47.44 338 ALA A O 1
ATOM 2613 N N . PHE A 1 339 ? 1.369 33.180 24.510 1.00 36.78 339 PHE A N 1
ATOM 2614 C CA . PHE A 1 339 ? 2.027 33.820 25.655 1.00 36.78 339 PHE A CA 1
ATOM 2615 C C . PHE A 1 339 ? 1.043 34.356 26.714 1.00 36.78 339 PHE A C 1
ATOM 2617 O O . PHE A 1 339 ? 1.413 34.404 27.884 1.00 36.78 339 PHE A O 1
ATOM 2624 N N . ASP A 1 340 ? -0.214 34.643 26.350 1.00 40.81 340 ASP A N 1
ATOM 2625 C CA . ASP A 1 340 ? -1.273 35.061 27.292 1.00 40.81 340 ASP A CA 1
ATOM 2626 C C . ASP A 1 340 ? -1.994 33.872 27.959 1.00 40.81 340 ASP A C 1
ATOM 2628 O O . ASP A 1 340 ? -2.739 34.043 28.922 1.00 40.81 340 ASP A O 1
ATOM 2632 N N . ALA A 1 341 ? -1.744 32.642 27.496 1.00 35.94 341 ALA A N 1
ATOM 2633 C CA . ALA A 1 341 ? -2.328 31.415 28.043 1.00 35.94 341 ALA A CA 1
ATOM 2634 C C . ALA A 1 341 ? -1.394 30.656 29.013 1.00 35.94 341 ALA A C 1
ATOM 2636 O O . ALA A 1 341 ? -1.664 29.505 29.360 1.00 35.94 341 ALA A O 1
ATOM 2637 N N . ARG A 1 342 ? -0.287 31.264 29.476 1.00 33.59 342 ARG A N 1
ATOM 2638 C CA . ARG A 1 342 ? 0.590 30.658 30.496 1.00 33.59 342 ARG A CA 1
ATOM 2639 C C . ARG A 1 342 ? 0.070 30.918 31.907 1.00 33.59 342 ARG A C 1
ATOM 2641 O O . ARG A 1 342 ? 0.631 31.692 32.673 1.00 33.59 342 ARG A O 1
ATOM 2648 N N . GLY A 1 343 ? -0.974 30.184 32.258 1.00 33.22 343 GLY A N 1
ATOM 2649 C CA . GLY A 1 343 ? -1.399 29.977 33.634 1.00 33.22 343 GLY A CA 1
ATOM 2650 C C . GLY A 1 343 ? -1.785 28.521 33.831 1.00 33.22 343 GLY A C 1
ATOM 2651 O O . GLY A 1 343 ? -2.971 28.242 33.902 1.00 33.22 343 GLY A O 1
ATOM 2652 N N . LEU A 1 344 ? -0.792 27.620 33.823 1.00 29.86 344 LEU A N 1
ATOM 2653 C CA . LEU A 1 344 ? -0.714 26.345 34.565 1.00 29.86 344 LEU A CA 1
ATOM 2654 C C . LEU A 1 344 ? 0.436 25.496 33.992 1.00 29.86 344 LEU A C 1
ATOM 2656 O O . LEU A 1 344 ? 0.313 24.822 32.973 1.00 29.86 344 LEU A O 1
ATOM 2660 N N . THR A 1 345 ? 1.582 25.559 34.664 1.00 28.62 345 THR A N 1
ATOM 2661 C CA . THR A 1 345 ? 2.741 24.698 34.418 1.00 28.62 345 THR A CA 1
ATOM 2662 C C . THR A 1 345 ? 2.460 23.311 34.995 1.00 28.62 345 THR A C 1
ATOM 2664 O O . THR A 1 345 ? 2.334 23.177 36.210 1.00 28.62 345 THR A O 1
ATOM 2667 N N . VAL A 1 346 ? 2.416 22.274 34.156 1.00 30.58 346 VAL A N 1
ATOM 2668 C CA . VAL A 1 346 ? 2.579 20.882 34.603 1.00 30.58 346 VAL A CA 1
ATOM 2669 C C . VAL A 1 346 ? 3.946 20.404 34.129 1.00 30.58 346 VAL A C 1
ATOM 2671 O O . VAL A 1 346 ? 4.211 20.301 32.934 1.00 30.58 346 VAL A O 1
ATOM 2674 N N . ILE A 1 347 ? 4.829 20.169 35.096 1.00 33.31 347 ILE A N 1
ATOM 2675 C CA . ILE A 1 347 ? 6.139 19.550 34.913 1.00 33.31 347 ILE A CA 1
ATOM 2676 C C . ILE A 1 347 ? 5.935 18.035 34.948 1.00 33.31 347 ILE A C 1
ATOM 2678 O O . ILE A 1 347 ? 5.518 17.523 35.981 1.00 33.31 347 ILE A O 1
ATOM 2682 N N . ALA A 1 348 ? 6.271 17.332 33.866 1.00 29.95 348 ALA A N 1
ATOM 2683 C CA . ALA A 1 348 ? 6.808 15.968 33.914 1.00 29.95 348 ALA A CA 1
ATOM 2684 C C . ALA A 1 348 ? 7.308 15.557 32.520 1.00 29.95 348 ALA A C 1
ATOM 2686 O O . ALA A 1 348 ? 6.523 15.242 31.631 1.00 29.95 348 ALA A O 1
ATOM 2687 N N . GLY A 1 349 ? 8.627 15.565 32.340 1.00 29.94 349 GLY A N 1
ATOM 2688 C CA . GLY A 1 349 ? 9.303 14.766 31.321 1.00 29.94 349 GLY A CA 1
ATOM 2689 C C . GLY A 1 349 ? 9.965 13.558 31.981 1.00 29.94 349 GLY A C 1
ATOM 2690 O O . GLY A 1 349 ? 10.289 13.623 33.164 1.00 29.94 349 GLY A O 1
ATOM 2691 N N . LEU A 1 350 ? 10.172 12.488 31.212 1.00 29.42 350 LEU A N 1
ATOM 2692 C CA . LEU A 1 350 ? 11.133 11.395 31.434 1.00 29.42 350 LEU A CA 1
ATOM 2693 C C . LEU A 1 350 ? 11.327 10.649 30.079 1.00 29.42 350 LEU A C 1
ATOM 2695 O O . LEU A 1 350 ? 10.540 10.877 29.161 1.00 29.42 350 LEU A O 1
ATOM 2699 N N . PRO A 1 351 ? 12.419 9.884 29.883 1.00 31.55 351 PRO A N 1
ATOM 2700 C CA . PRO A 1 351 ? 13.490 10.137 28.910 1.00 31.55 351 PRO A CA 1
ATOM 2701 C C . PRO A 1 351 ? 13.463 9.189 27.683 1.00 31.55 351 PRO A C 1
ATOM 2703 O O . PRO A 1 351 ? 12.660 8.257 27.647 1.00 31.55 351 PRO A O 1
ATOM 2706 N N . PRO A 1 352 ? 14.340 9.386 26.672 1.00 30.56 352 PRO A N 1
ATOM 2707 C CA . PRO A 1 352 ? 14.372 8.545 25.474 1.00 30.56 352 PRO A CA 1
ATOM 2708 C C . PRO A 1 352 ? 14.963 7.156 25.764 1.00 30.56 352 PRO A C 1
ATOM 2710 O O . PRO A 1 352 ? 16.103 7.036 26.214 1.00 30.56 352 PRO A O 1
ATOM 2713 N N . ALA A 1 353 ? 14.206 6.102 25.455 1.00 31.56 353 ALA A N 1
ATOM 2714 C CA . ALA A 1 353 ? 14.723 4.740 25.384 1.00 31.56 353 ALA A CA 1
ATOM 2715 C C . ALA A 1 353 ? 15.501 4.571 24.068 1.00 31.56 353 ALA A C 1
ATOM 2717 O O . ALA A 1 353 ? 14.924 4.499 22.985 1.00 31.56 353 ALA A O 1
ATOM 2718 N N . GLY A 1 354 ? 16.830 4.581 24.161 1.00 28.42 354 GLY A N 1
ATOM 2719 C CA . GLY A 1 354 ? 17.722 4.266 23.051 1.00 28.42 354 GLY A CA 1
ATOM 2720 C C . GLY A 1 354 ? 17.834 2.756 22.857 1.00 28.42 354 GLY A C 1
ATOM 2721 O O . GLY A 1 354 ? 18.243 2.042 23.770 1.00 28.42 354 GLY A O 1
ATOM 2722 N N . ILE A 1 355 ? 17.517 2.287 21.654 1.00 28.52 355 ILE A N 1
ATOM 2723 C CA . ILE A 1 355 ? 17.897 0.958 21.169 1.00 28.52 355 ILE A CA 1
ATOM 2724 C C . ILE A 1 355 ? 19.410 1.000 20.905 1.00 28.52 355 ILE A C 1
ATOM 2726 O O . ILE A 1 355 ? 19.887 1.854 20.154 1.00 28.52 355 ILE A O 1
ATOM 2730 N N . ARG A 1 356 ? 20.178 0.114 21.550 1.00 29.34 356 ARG A N 1
ATOM 2731 C CA . ARG A 1 356 ? 21.581 -0.143 21.186 1.00 29.34 356 ARG A CA 1
ATOM 2732 C C . ARG A 1 356 ? 21.609 -1.100 19.992 1.00 29.34 356 ARG A C 1
ATOM 2734 O O . ARG A 1 356 ? 20.935 -2.124 20.035 1.00 29.34 356 ARG A O 1
ATOM 2741 N N . ILE A 1 357 ? 22.364 -0.710 18.964 1.00 38.53 357 ILE A N 1
ATOM 2742 C CA . ILE A 1 357 ? 22.742 -1.524 17.795 1.00 38.53 357 ILE A CA 1
ATOM 2743 C C . ILE A 1 357 ? 23.657 -2.662 18.239 1.00 38.53 357 ILE A C 1
ATOM 2745 O O . ILE A 1 357 ? 24.519 -2.389 19.111 1.00 38.53 357 ILE A O 1
#

Radius of gyration: 26.46 Å; Cα contacts (8 Å, |Δi|>4): 334; chains: 1; bounding box: 54×72×67 Å